Protein AF-0000000067861619 (afdb_homodimer)

Radius of gyration: 19.94 Å; Cα contacts (8 Å, |Δi|>4): 575; chains: 2; bounding box: 35×59×45 Å

Sequence (270 aa):
MNVLFVCTGNTCRSPLAEKILQNLRPDLDVRSAGTRALNGDAISENSRQILAQMNLPTTHQAKKITEADIDWADQIYVMTQNHQAELKSLFPKENDKIQLISEEKTDIPDPYGGSIEQYEITYYELKSAISERFLMNVLFVCTGNTCRSPLAEKILQNLRPDLDVRSAGTRALNGDAISENSRQILAQMNLPTTHQAKKITEADIDWADQIYVMTQNHQAELKSLFPKENDKIQLISEEKTDIPDPYGGSIEQYEITYYELKSAISERFL

InterPro domains:
  IPR017867 Protein-tyrosine phosphatase, low molecular weight [PR00719] (3-20)
  IPR017867 Protein-tyrosine phosphatase, low molecular weight [PR00719] (72-87)
  IPR017867 Protein-tyrosine phosphatase, low molecular weight [PR00719] (108-123)
  IPR023485 Phosphotyrosine protein phosphatase I [P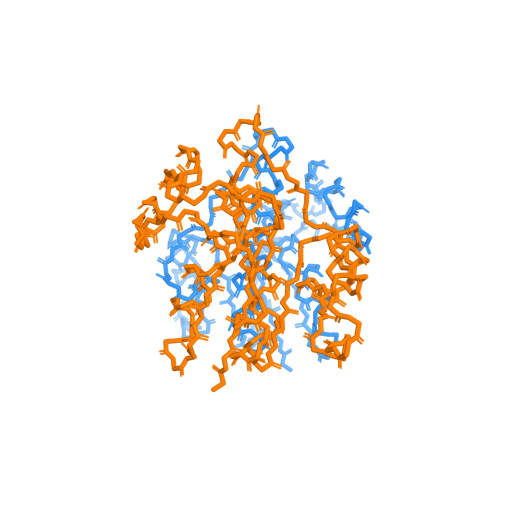F01451] (2-130)
  IPR023485 Phosphotyrosine protein phosphatase I [SM00226] (1-133)
  IPR036196 Phosphotyrosine protein phosphatase I superfamily [SSF52788] (1-132)
  IPR050438 Low Molecular Weight Phosphotyrosine Protein Phosphatase [PTHR11717] (2-130)

Structure (mmCIF, N/CA/C/O backbone):
data_AF-0000000067861619-model_v1
#
loop_
_entity.id
_entity.type
_entity.pdbx_description
1 polymer 'Lmo2540 protein'
#
loop_
_atom_site.group_PDB
_atom_site.id
_atom_site.type_symbol
_atom_site.label_atom_id
_atom_site.label_alt_id
_atom_site.label_comp_id
_atom_site.label_asym_id
_atom_site.label_entity_id
_atom_site.label_seq_id
_atom_site.pdbx_PDB_ins_code
_atom_site.Cartn_x
_atom_site.Cartn_y
_atom_site.Cartn_z
_atom_site.occupancy
_atom_site.B_iso_or_equiv
_atom_site.auth_seq_id
_atom_site.auth_comp_id
_atom_site.auth_asym_id
_atom_site.auth_atom_id
_atom_site.pdbx_PDB_model_num
ATOM 1 N N . MET A 1 1 ? -17.656 12.055 8.086 1 96.12 1 MET A N 1
ATOM 2 C CA . MET A 1 1 ? -16.438 12 8.875 1 96.12 1 MET A CA 1
ATOM 3 C C . MET A 1 1 ? -15.344 12.867 8.258 1 96.12 1 MET A C 1
ATOM 5 O O . MET A 1 1 ? -15.148 12.844 7.039 1 96.12 1 MET A O 1
ATOM 9 N N . ASN A 1 2 ? -14.703 13.695 9.062 1 98.62 2 ASN A N 1
ATOM 10 C CA . ASN A 1 2 ? -13.656 14.609 8.625 1 98.62 2 ASN A CA 1
ATOM 11 C C . ASN A 1 2 ? -12.273 14.109 9.023 1 98.62 2 ASN A C 1
ATOM 13 O O . ASN A 1 2 ? -11.992 13.93 10.211 1 98.62 2 ASN A O 1
ATOM 17 N N . VAL A 1 3 ? -11.422 13.93 7.984 1 98.75 3 VAL A N 1
ATOM 18 C CA . VAL A 1 3 ? -10.086 13.398 8.242 1 98.75 3 VAL A CA 1
ATOM 19 C C . VAL A 1 3 ? -9.039 14.438 7.867 1 98.75 3 VAL A C 1
ATOM 21 O O . VAL A 1 3 ? -9.102 15.047 6.797 1 98.75 3 VAL A O 1
ATOM 24 N N . LEU A 1 4 ? -8.102 14.648 8.758 1 98.81 4 LEU A N 1
ATOM 25 C CA . LEU A 1 4 ? -7.012 15.602 8.539 1 98.81 4 LEU A CA 1
ATOM 26 C C . LEU A 1 4 ? -5.66 14.891 8.57 1 98.81 4 LEU A C 1
ATOM 28 O O . LEU A 1 4 ? -5.355 14.172 9.523 1 98.81 4 LEU A O 1
ATOM 32 N N . PHE A 1 5 ? -4.91 15.078 7.504 1 98.88 5 PHE A N 1
ATOM 33 C CA . PHE A 1 5 ? -3.537 14.594 7.477 1 98.88 5 PHE A CA 1
ATOM 34 C C . PHE A 1 5 ? -2.553 15.719 7.75 1 98.88 5 PHE A C 1
ATOM 36 O O . PHE A 1 5 ? -2.656 16.797 7.16 1 98.88 5 PHE A O 1
ATOM 43 N N . VAL A 1 6 ? -1.548 15.438 8.609 1 98.62 6 VAL A N 1
ATOM 44 C CA . VAL A 1 6 ? -0.64 16.516 8.992 1 98.62 6 VAL A CA 1
ATOM 45 C C . VAL A 1 6 ? 0.807 16.047 8.852 1 98.62 6 VAL A C 1
ATOM 47 O O . VAL A 1 6 ? 1.157 14.953 9.305 1 98.62 6 VAL A O 1
ATOM 50 N N . CYS A 1 7 ? 1.572 16.844 8.211 1 98.12 7 CYS A N 1
ATOM 51 C CA . CYS A 1 7 ? 3.021 16.672 8.195 1 98.12 7 CYS A CA 1
ATOM 52 C C . CYS A 1 7 ? 3.723 18 8.469 1 98.12 7 CYS A C 1
ATOM 54 O O . CYS A 1 7 ? 3.152 18.891 9.102 1 98.12 7 CYS A O 1
ATOM 56 N N . THR A 1 8 ? 5.016 18.125 8.078 1 96.81 8 THR A N 1
ATOM 57 C CA . THR A 1 8 ? 5.758 19.328 8.445 1 96.81 8 THR A CA 1
ATOM 58 C C . THR A 1 8 ? 5.457 20.469 7.465 1 96.81 8 THR A C 1
ATOM 60 O O . THR A 1 8 ? 4.953 21.516 7.863 1 96.81 8 THR A O 1
ATOM 63 N N . GLY A 1 9 ? 5.602 20.25 6.254 1 96.81 9 GLY A N 1
ATOM 64 C CA . GLY A 1 9 ? 5.543 21.312 5.277 1 96.81 9 GLY A CA 1
ATOM 65 C C . GLY A 1 9 ? 4.246 21.344 4.484 1 96.81 9 GLY A C 1
ATOM 66 O O . GLY A 1 9 ? 3.967 22.297 3.766 1 96.81 9 GLY A O 1
ATOM 67 N N . ASN A 1 10 ? 3.502 20.141 4.551 1 98.19 10 ASN A N 1
ATOM 68 C CA . ASN A 1 10 ? 2.273 19.984 3.777 1 98.19 10 ASN A CA 1
ATOM 69 C C . ASN A 1 10 ? 2.535 20.109 2.281 1 98.19 10 ASN A C 1
ATOM 71 O O . ASN A 1 10 ? 1.75 20.734 1.559 1 98.19 10 ASN A O 1
ATOM 75 N N . THR A 1 11 ? 3.674 19.609 1.896 1 97.5 11 THR A N 1
ATOM 76 C CA . THR A 1 11 ? 4 19.688 0.477 1 97.5 11 THR A CA 1
ATOM 77 C C . THR A 1 11 ? 4.32 18.297 -0.08 1 97.5 11 THR A C 1
ATOM 79 O O . THR A 1 11 ? 4.367 18.109 -1.297 1 97.5 11 THR A O 1
ATOM 82 N N . CYS A 1 12 ? 4.574 17.344 0.741 1 96.81 12 CYS A N 1
ATOM 83 C CA . CYS A 1 12 ? 5.008 16.031 0.275 1 96.81 12 CYS A CA 1
ATOM 84 C C . CYS A 1 12 ? 4.059 14.945 0.764 1 96.81 12 CYS A C 1
ATOM 86 O O . CYS A 1 12 ? 3.162 14.523 0.034 1 96.81 12 CYS A O 1
ATOM 88 N N . ARG A 1 13 ? 4.125 14.555 2.045 1 98.25 13 ARG A N 1
ATOM 89 C CA . ARG A 1 13 ? 3.475 13.352 2.555 1 98.25 13 ARG A CA 1
ATOM 90 C C . ARG A 1 13 ? 1.993 13.602 2.82 1 98.25 13 ARG A C 1
ATOM 92 O O . ARG A 1 13 ? 1.145 12.797 2.438 1 98.25 13 ARG A O 1
ATOM 99 N N . SER A 1 14 ? 1.675 14.734 3.447 1 98.75 14 SER A N 1
ATOM 100 C CA . SER A 1 14 ? 0.29 14.953 3.85 1 98.75 14 SER A CA 1
ATOM 101 C C . SER A 1 14 ? -0.597 15.242 2.643 1 98.75 14 SER A C 1
ATOM 103 O O . SER A 1 14 ? -1.727 14.758 2.566 1 98.75 14 SER A O 1
ATOM 105 N N . PRO A 1 15 ? -0.121 15.977 1.653 1 98.5 15 PRO A N 1
ATOM 106 C CA . PRO A 1 15 ? -0.954 16.109 0.456 1 98.5 15 PRO A CA 1
ATOM 107 C C . PRO A 1 15 ? -1.145 14.797 -0.286 1 98.5 15 PRO A C 1
ATOM 109 O O . PRO A 1 15 ? -2.221 14.539 -0.834 1 98.5 15 PRO A O 1
ATOM 112 N N . LEU A 1 16 ? -0.102 13.969 -0.329 1 98.62 16 LEU A N 1
ATOM 113 C CA . LEU A 1 16 ? -0.258 12.648 -0.929 1 98.62 16 LEU A CA 1
ATOM 114 C C . LEU A 1 16 ? -1.35 11.852 -0.219 1 98.62 16 LEU A C 1
ATOM 116 O O . LEU A 1 16 ? -2.242 11.297 -0.866 1 98.62 16 LEU A O 1
ATOM 120 N N . ALA A 1 17 ? -1.256 11.859 1.07 1 98.75 17 ALA A N 1
ATOM 121 C CA . ALA A 1 17 ? -2.234 11.133 1.875 1 98.75 17 ALA A CA 1
ATOM 122 C C . ALA A 1 17 ? -3.645 11.656 1.632 1 98.75 17 ALA A C 1
ATOM 124 O O . ALA A 1 17 ? -4.594 10.883 1.509 1 98.75 17 ALA A O 1
ATOM 125 N N . GLU A 1 18 ? -3.777 12.961 1.529 1 98.75 18 GLU A N 1
ATOM 126 C CA . GLU A 1 18 ? -5.062 13.602 1.277 1 98.75 18 GLU A CA 1
ATOM 127 C C . GLU A 1 18 ? -5.68 13.117 -0.031 1 98.75 18 GLU A C 1
ATOM 129 O O . GLU A 1 18 ? -6.824 12.664 -0.054 1 98.75 18 GLU A O 1
ATOM 134 N N . LYS A 1 19 ? -4.898 13.102 -1.082 1 98.75 19 LYS A N 1
ATOM 135 C CA . LYS A 1 19 ? -5.414 12.727 -2.396 1 98.75 19 LYS A CA 1
ATOM 136 C C . LYS A 1 19 ? -5.719 11.234 -2.465 1 98.75 19 LYS A C 1
ATOM 138 O O . LYS A 1 19 ? -6.699 10.828 -3.088 1 98.75 19 LYS A O 1
ATOM 143 N N . ILE A 1 20 ? -4.891 10.461 -1.801 1 98.25 20 ILE A N 1
ATOM 144 C CA . ILE A 1 20 ? -5.082 9.016 -1.791 1 98.25 20 ILE A CA 1
ATOM 145 C C . ILE A 1 20 ? -6.41 8.672 -1.117 1 98.25 20 ILE A C 1
ATOM 147 O O . ILE A 1 20 ? -7.227 7.945 -1.678 1 98.25 20 ILE A O 1
ATOM 151 N N . LEU A 1 21 ? -6.664 9.25 0.076 1 98.5 21 LEU A N 1
ATOM 152 C CA . LEU A 1 21 ? -7.883 8.898 0.802 1 98.5 21 LEU A CA 1
ATOM 153 C C . LEU A 1 21 ? -9.117 9.445 0.091 1 98.5 21 LEU A C 1
ATOM 155 O O . LEU A 1 21 ? -10.156 8.789 0.042 1 98.5 21 LEU A O 1
ATOM 159 N N . GLN A 1 22 ? -8.992 10.641 -0.464 1 98.31 22 GLN A N 1
ATOM 160 C CA . GLN A 1 22 ? -10.109 11.203 -1.21 1 98.31 22 GLN A CA 1
ATOM 161 C C . GLN A 1 22 ? -10.531 10.281 -2.348 1 98.31 22 GLN A C 1
ATOM 163 O O . GLN A 1 22 ? -11.727 10.164 -2.648 1 98.31 22 GLN A O 1
ATOM 168 N N . ASN A 1 23 ? -9.539 9.664 -2.918 1 97.12 23 ASN A N 1
ATOM 169 C CA . ASN A 1 23 ? -9.82 8.773 -4.039 1 97.12 23 ASN A CA 1
ATOM 170 C C . ASN A 1 23 ? -10.43 7.453 -3.57 1 97.12 23 ASN A C 1
ATOM 172 O O . ASN A 1 23 ? -11.391 6.961 -4.172 1 97.12 23 ASN A O 1
ATOM 176 N N . LEU A 1 24 ? -9.953 6.922 -2.525 1 95.44 24 LEU A N 1
ATOM 177 C CA . LEU A 1 24 ? -10.391 5.625 -2.023 1 95.44 24 LEU A CA 1
ATOM 178 C C . LEU A 1 24 ? -11.758 5.738 -1.354 1 95.44 24 LEU A C 1
ATOM 180 O O . LEU A 1 24 ? -12.57 4.812 -1.418 1 95.44 24 LEU A O 1
ATOM 184 N N . ARG A 1 25 ? -11.969 6.863 -0.701 1 97.19 25 ARG A N 1
ATOM 185 C CA . ARG A 1 25 ? -13.195 7.094 0.062 1 97.19 25 ARG A CA 1
ATOM 186 C C . ARG A 1 25 ? -13.773 8.469 -0.243 1 97.19 25 ARG A C 1
ATOM 188 O O . ARG A 1 25 ? -13.727 9.367 0.597 1 97.19 25 ARG A O 1
ATOM 195 N N . PRO A 1 26 ? -14.43 8.57 -1.355 1 97.12 26 PRO A N 1
ATOM 196 C CA . PRO A 1 26 ? -14.977 9.875 -1.756 1 97.12 26 PRO A CA 1
ATOM 197 C C . PRO A 1 26 ? -16.094 10.352 -0.838 1 97.12 26 PRO A C 1
ATOM 199 O O . PRO A 1 26 ? -16.516 11.508 -0.922 1 97.12 26 PRO A O 1
ATOM 202 N N . ASP A 1 27 ? -16.5 9.453 0.033 1 98 27 ASP A N 1
ATOM 203 C CA . ASP A 1 27 ? -17.578 9.789 0.959 1 98 27 ASP A CA 1
ATOM 204 C C . ASP A 1 27 ? -17.047 10.562 2.166 1 98 27 ASP A C 1
ATOM 206 O O . ASP A 1 27 ? -17.828 11.117 2.943 1 98 27 ASP A O 1
ATOM 210 N N . LEU A 1 28 ? -15.727 10.625 2.312 1 98.25 28 LEU A N 1
ATOM 211 C CA . LEU A 1 28 ? -15.117 11.289 3.453 1 98.25 28 LEU A CA 1
ATOM 212 C C . LEU A 1 28 ? -14.664 12.703 3.082 1 98.25 28 LEU A C 1
ATOM 214 O O . LEU A 1 28 ? -14.305 12.961 1.932 1 98.25 28 LEU A O 1
ATOM 218 N N . ASP A 1 29 ? -14.734 13.609 4 1 98.69 29 ASP A N 1
ATOM 219 C CA . ASP A 1 29 ? -14.086 14.906 3.85 1 98.69 29 ASP A CA 1
ATOM 220 C C . ASP A 1 29 ? -12.641 14.852 4.328 1 98.69 29 ASP A C 1
ATOM 222 O O . ASP A 1 29 ? -12.375 14.531 5.488 1 98.69 29 ASP A O 1
ATOM 226 N N . VAL A 1 30 ? -11.734 15.148 3.406 1 98.75 30 VAL A N 1
ATOM 227 C CA . VAL A 1 30 ? -10.32 14.961 3.709 1 98.75 30 VAL A CA 1
ATOM 228 C C . VAL A 1 30 ? -9.562 16.266 3.451 1 98.75 30 VAL A C 1
ATOM 230 O O . VAL A 1 30 ? -9.789 16.938 2.438 1 98.75 30 VAL A O 1
ATOM 233 N N . ARG A 1 31 ? -8.688 16.625 4.391 1 98.69 31 ARG A N 1
ATOM 234 C CA . ARG A 1 31 ? -7.793 17.781 4.266 1 98.69 31 ARG A CA 1
ATOM 235 C C . ARG A 1 31 ? -6.387 17.422 4.738 1 98.69 31 ARG A C 1
ATOM 237 O O . ARG A 1 31 ? -6.18 16.375 5.359 1 98.69 31 ARG A O 1
ATOM 244 N N . SER A 1 32 ? -5.516 18.312 4.367 1 98.81 32 SER A N 1
ATOM 245 C CA . SER A 1 32 ? -4.16 18.188 4.895 1 98.81 32 SER A CA 1
ATOM 246 C C . SER A 1 32 ? -3.621 19.547 5.34 1 98.81 32 SER A C 1
ATOM 248 O O . SER A 1 32 ? -4.125 20.594 4.918 1 98.81 32 SER A O 1
ATOM 250 N N . ALA A 1 33 ? -2.645 19.469 6.215 1 98.69 33 ALA A N 1
ATOM 251 C CA . ALA A 1 33 ? -1.98 20.656 6.734 1 98.69 33 ALA A CA 1
ATOM 252 C C . ALA A 1 33 ? -0.57 20.344 7.219 1 98.69 33 ALA A C 1
ATOM 254 O O . ALA A 1 33 ? -0.173 19.172 7.258 1 98.69 33 ALA A O 1
ATOM 255 N N . GLY A 1 34 ? 0.191 21.406 7.465 1 98.19 34 GLY A N 1
ATOM 256 C CA . GLY A 1 34 ? 1.537 21.234 7.992 1 98.19 34 GLY A CA 1
ATOM 257 C C . GLY A 1 34 ? 1.794 22.047 9.242 1 98.19 34 GLY A C 1
ATOM 258 O O . GLY A 1 34 ? 1.248 23.141 9.406 1 98.19 34 GLY A O 1
ATOM 259 N N . THR A 1 35 ? 2.635 21.531 10.102 1 97.06 35 THR A N 1
ATOM 260 C CA . THR A 1 35 ? 2.947 22.234 11.336 1 97.06 35 THR A CA 1
ATOM 261 C C . THR A 1 35 ? 3.854 23.438 11.062 1 97.06 35 THR A C 1
ATOM 263 O O . THR A 1 35 ? 3.865 24.391 11.836 1 97.06 35 THR A O 1
ATOM 266 N N . ARG A 1 36 ? 4.625 23.344 9.953 1 97 36 ARG A N 1
ATOM 267 C CA . ARG A 1 36 ? 5.527 24.422 9.562 1 97 36 ARG A CA 1
ATOM 268 C C . ARG A 1 36 ? 5.316 24.812 8.109 1 97 36 ARG A C 1
ATOM 270 O O . ARG A 1 36 ? 6.273 25.141 7.402 1 97 36 ARG A O 1
ATOM 277 N N . ALA A 1 37 ? 4.121 24.641 7.715 1 97.44 37 ALA A N 1
ATOM 278 C CA . ALA A 1 37 ? 3.799 24.922 6.316 1 97.44 37 ALA A CA 1
ATOM 279 C C . ALA A 1 37 ? 3.844 26.422 6.035 1 97.44 37 ALA A C 1
ATOM 281 O O . ALA A 1 37 ? 3.465 27.234 6.887 1 97.44 37 ALA A O 1
ATOM 282 N N . LEU A 1 38 ? 4.332 26.797 4.902 1 97.19 38 LEU A N 1
ATOM 283 C CA . LEU A 1 38 ? 4.145 28.125 4.352 1 97.19 38 LEU A CA 1
ATOM 284 C C . LEU A 1 38 ? 2.902 28.188 3.471 1 97.19 38 LEU A C 1
ATOM 286 O O . LEU A 1 38 ? 2.85 27.547 2.422 1 97.19 38 LEU A O 1
ATOM 290 N N . ASN A 1 39 ? 1.968 29.016 3.885 1 97.44 39 ASN A N 1
ATOM 291 C CA . ASN A 1 39 ? 0.682 29.047 3.195 1 97.44 39 ASN A CA 1
ATOM 292 C C . ASN A 1 39 ? 0.846 29.406 1.719 1 97.44 39 ASN A C 1
ATOM 294 O O . ASN A 1 39 ? 1.52 30.375 1.376 1 97.44 39 ASN A O 1
ATOM 298 N N . GLY A 1 40 ? 0.264 28.516 0.949 1 97.19 40 GLY A N 1
ATOM 299 C CA . GLY A 1 40 ? 0.249 28.812 -0.475 1 97.19 40 GLY A CA 1
ATOM 300 C C . GLY A 1 40 ? 1.353 28.109 -1.241 1 97.19 40 GLY A C 1
ATOM 301 O O . GLY A 1 40 ? 1.35 28.094 -2.473 1 97.19 40 GLY A O 1
ATOM 302 N N . ASP A 1 41 ? 2.324 27.531 -0.523 1 97.06 41 ASP A N 1
ATOM 303 C CA . ASP A 1 41 ? 3.387 26.781 -1.2 1 97.06 41 ASP A CA 1
ATOM 304 C C . ASP A 1 41 ? 2.811 25.656 -2.062 1 97.06 41 ASP A C 1
ATOM 306 O O . ASP A 1 41 ? 1.812 25.047 -1.694 1 97.06 41 ASP A O 1
ATOM 310 N N . ALA A 1 42 ? 3.504 25.422 -3.137 1 96.62 42 ALA A N 1
ATOM 311 C CA . ALA A 1 42 ? 3.078 24.359 -4.035 1 96.62 42 ALA A CA 1
ATOM 312 C C . ALA A 1 42 ? 3.484 22.984 -3.494 1 96.62 42 ALA A C 1
ATOM 314 O O . ALA A 1 42 ? 4.406 22.875 -2.68 1 96.62 42 ALA A O 1
ATOM 315 N N . ILE A 1 43 ? 2.768 22 -3.945 1 96.88 43 ILE A N 1
ATOM 316 C CA . ILE A 1 43 ? 3.162 20.625 -3.668 1 96.88 43 ILE A CA 1
ATOM 317 C C . ILE A 1 43 ? 4.555 20.359 -4.234 1 96.88 43 ILE A C 1
ATOM 319 O O . ILE A 1 43 ? 4.934 20.938 -5.262 1 96.88 43 ILE A O 1
ATOM 323 N N . SER A 1 44 ? 5.316 19.547 -3.516 1 96.44 44 SER A N 1
ATOM 324 C CA . SER A 1 44 ? 6.637 19.203 -4.039 1 96.44 44 SER A CA 1
ATOM 325 C C . SER A 1 44 ? 6.539 18.609 -5.438 1 96.44 44 SER A C 1
ATOM 327 O O . SER A 1 44 ? 5.586 17.891 -5.75 1 96.44 44 SER A O 1
ATOM 329 N N . GLU A 1 45 ? 7.508 18.844 -6.188 1 96.75 45 GLU A N 1
ATOM 330 C CA . GLU A 1 45 ? 7.504 18.438 -7.586 1 96.75 45 GLU A CA 1
ATOM 331 C C . GLU A 1 45 ? 7.371 16.922 -7.707 1 96.75 45 GLU A C 1
ATOM 333 O O . GLU A 1 45 ? 6.57 16.422 -8.508 1 96.75 45 GLU A O 1
ATOM 338 N N . ASN A 1 46 ? 8.172 16.172 -6.961 1 97.5 46 ASN A N 1
ATOM 339 C CA . ASN A 1 46 ? 8.109 14.711 -7.039 1 97.5 46 ASN A CA 1
ATOM 340 C C . ASN A 1 46 ? 6.754 14.18 -6.566 1 97.5 46 ASN A C 1
ATOM 342 O O . ASN A 1 46 ? 6.234 13.211 -7.125 1 97.5 46 ASN A O 1
ATOM 346 N N . SER A 1 47 ? 6.168 14.828 -5.531 1 97.69 47 SER A N 1
ATOM 347 C CA . SER A 1 47 ? 4.824 14.445 -5.113 1 97.69 47 SER A CA 1
ATOM 348 C C . SER A 1 47 ? 3.801 14.727 -6.207 1 97.69 47 SER A C 1
ATOM 350 O O . SER A 1 47 ? 2.922 13.898 -6.473 1 97.69 47 SER A O 1
ATOM 352 N N . ARG A 1 48 ? 3.939 15.875 -6.824 1 97.75 48 ARG A N 1
ATOM 353 C CA . ARG A 1 48 ? 3.055 16.219 -7.93 1 97.75 48 ARG A CA 1
ATOM 354 C C . ARG A 1 48 ? 3.15 15.203 -9.055 1 97.75 48 ARG A C 1
ATOM 356 O O . ARG A 1 48 ? 2.131 14.773 -9.602 1 97.75 48 ARG A O 1
ATOM 363 N N . GLN A 1 49 ? 4.328 14.789 -9.367 1 97.75 49 GLN A N 1
ATOM 364 C CA . GLN A 1 49 ? 4.566 13.836 -10.445 1 97.75 49 GLN A CA 1
ATOM 365 C C . GLN A 1 49 ? 3.924 12.484 -10.141 1 97.75 49 GLN A C 1
ATOM 367 O O . GLN A 1 49 ? 3.314 11.867 -11.016 1 97.75 49 GLN A O 1
ATOM 372 N N . ILE A 1 50 ? 4.082 12.047 -8.93 1 97.12 50 ILE A N 1
ATOM 373 C CA . ILE A 1 50 ? 3.512 10.766 -8.539 1 97.12 50 ILE A CA 1
ATOM 374 C C . ILE A 1 50 ? 1.989 10.828 -8.633 1 97.12 50 ILE A C 1
ATOM 376 O O . ILE A 1 50 ? 1.354 9.922 -9.172 1 97.12 50 ILE A O 1
ATOM 380 N N . LEU A 1 51 ? 1.408 11.922 -8.148 1 98.06 51 LEU A N 1
ATOM 381 C CA . LEU A 1 51 ? -0.041 12.078 -8.227 1 98.06 51 LEU A CA 1
ATOM 382 C C . LEU A 1 51 ? -0.513 12.039 -9.68 1 98.06 51 LEU A C 1
ATOM 384 O O . LEU A 1 51 ? -1.501 11.375 -10 1 98.06 51 LEU A O 1
ATOM 388 N N . ALA A 1 52 ? 0.23 12.695 -10.516 1 97.75 52 ALA A N 1
ATOM 389 C CA . ALA A 1 52 ? -0.11 12.711 -11.938 1 97.75 52 ALA A CA 1
ATOM 390 C C . ALA A 1 52 ? -0.033 11.312 -12.539 1 97.75 52 ALA A C 1
ATOM 392 O O . ALA A 1 52 ? -0.939 10.891 -13.258 1 97.75 52 ALA A O 1
ATOM 393 N N . GLN A 1 53 ? 0.988 10.602 -12.227 1 95.31 53 GLN A N 1
ATOM 394 C CA . GLN A 1 53 ? 1.196 9.25 -12.727 1 95.31 53 GLN A CA 1
ATOM 395 C C . GLN A 1 53 ? 0.065 8.32 -12.289 1 95.31 53 GLN A C 1
ATOM 397 O O . GLN A 1 53 ? -0.312 7.406 -13.023 1 95.31 53 GLN A O 1
ATOM 402 N N . MET A 1 54 ? -0.459 8.633 -11.117 1 94.62 54 MET A N 1
ATOM 403 C CA . MET A 1 54 ? -1.51 7.785 -10.57 1 94.62 54 MET A CA 1
ATOM 404 C C . MET A 1 54 ? -2.891 8.32 -10.938 1 94.62 54 MET A C 1
ATOM 406 O O . MET A 1 54 ? -3.902 7.848 -10.414 1 94.62 54 MET A O 1
ATOM 410 N N . ASN A 1 55 ? -2.967 9.336 -11.773 1 96.31 55 ASN A N 1
ATOM 411 C CA . ASN A 1 55 ? -4.191 9.961 -12.258 1 96.31 55 ASN A CA 1
ATOM 412 C C . ASN A 1 55 ? -5.02 10.539 -11.117 1 96.31 55 ASN A C 1
ATOM 414 O O . ASN A 1 55 ? -6.238 10.391 -11.086 1 96.31 55 ASN A O 1
ATOM 418 N N . LEU A 1 56 ? -4.305 11.156 -10.18 1 97.56 56 LEU A N 1
ATOM 419 C CA . LEU A 1 56 ? -4.945 11.859 -9.07 1 97.56 56 LEU A CA 1
ATOM 420 C C . LEU A 1 56 ? -4.781 13.367 -9.227 1 97.56 56 LEU A C 1
ATOM 422 O O . LEU A 1 56 ? -3.859 13.836 -9.898 1 97.56 56 LEU A O 1
ATOM 426 N N . PRO A 1 57 ? -5.66 14.125 -8.539 1 97.81 57 PRO A N 1
ATOM 427 C CA . PRO A 1 57 ? -5.52 15.578 -8.617 1 97.81 57 PRO A CA 1
ATOM 428 C C . PRO A 1 57 ? -4.176 16.078 -8.078 1 97.81 57 PRO A C 1
ATOM 430 O O . PRO A 1 57 ? -3.723 15.609 -7.027 1 97.81 57 PRO A O 1
ATOM 433 N N . THR A 1 58 ? -3.592 17.031 -8.797 1 98 58 THR A N 1
ATOM 434 C CA . THR A 1 58 ? -2.25 17.469 -8.445 1 98 58 THR A CA 1
ATOM 435 C C . THR A 1 58 ? -2.289 18.875 -7.832 1 98 58 THR A C 1
ATOM 437 O O . THR A 1 58 ? -1.271 19.375 -7.348 1 98 58 THR A O 1
ATOM 440 N N . THR A 1 59 ? -3.387 19.531 -7.895 1 97.12 59 THR A N 1
ATOM 441 C CA . THR A 1 59 ? -3.508 20.875 -7.336 1 97.12 59 THR A CA 1
ATOM 442 C C . THR A 1 59 ? -3.5 20.828 -5.812 1 97.12 59 THR A C 1
ATOM 444 O O . THR A 1 59 ? -4.289 20.094 -5.203 1 97.12 59 THR A O 1
ATOM 447 N N . HIS A 1 60 ? -2.629 21.547 -5.336 1 97.88 60 HIS A N 1
ATOM 448 C CA . HIS A 1 60 ? -2.504 21.641 -3.885 1 97.88 60 HIS A CA 1
ATOM 449 C C . HIS A 1 60 ? -1.821 22.938 -3.467 1 97.88 60 HIS A C 1
ATOM 451 O O . HIS A 1 60 ? -0.891 23.391 -4.129 1 97.88 60 HIS A O 1
ATOM 457 N N . GLN A 1 61 ? -2.271 23.516 -2.385 1 97.88 61 GLN A N 1
ATOM 458 C CA . GLN A 1 61 ? -1.615 24.625 -1.698 1 97.88 61 GLN A CA 1
ATOM 459 C C . GLN A 1 61 ? -1.402 24.312 -0.221 1 97.88 61 GLN A C 1
ATOM 461 O O . GLN A 1 61 ? -2.354 23.969 0.491 1 97.88 61 GLN A O 1
ATOM 466 N N . ALA A 1 62 ? -0.158 24.438 0.148 1 98.38 62 ALA A N 1
ATOM 467 C CA . ALA A 1 62 ? 0.181 24.141 1.537 1 98.38 62 ALA A CA 1
ATOM 468 C C . ALA A 1 62 ? -0.565 25.062 2.496 1 98.38 62 ALA A C 1
ATOM 470 O O . ALA A 1 62 ? -0.895 26.203 2.145 1 98.38 62 ALA A O 1
ATOM 471 N N . LYS A 1 63 ? -0.83 24.578 3.639 1 98.25 63 LYS A N 1
ATOM 472 C CA . LYS A 1 63 ? -1.526 25.312 4.688 1 98.25 63 LYS A CA 1
ATOM 473 C C . LYS A 1 63 ? -0.968 24.969 6.066 1 98.25 63 LYS A C 1
ATOM 475 O O . LYS A 1 63 ? -0.779 23.781 6.387 1 98.25 63 LYS A O 1
ATOM 480 N N . LYS A 1 64 ? -0.71 26.047 6.797 1 98.44 64 LYS A N 1
ATOM 481 C CA . LYS A 1 64 ? -0.332 25.812 8.188 1 98.44 64 LYS A CA 1
ATOM 482 C C . LYS A 1 64 ? -1.532 25.375 9.023 1 98.44 64 LYS A C 1
ATOM 484 O O . LYS A 1 64 ? -2.625 25.938 8.891 1 98.44 64 LYS A O 1
ATOM 489 N N . ILE A 1 65 ? -1.3 24.422 9.828 1 98.25 65 ILE A N 1
ATOM 490 C CA . ILE A 1 65 ? -2.381 23.875 10.641 1 98.25 65 ILE A CA 1
ATOM 491 C C . ILE A 1 65 ? -2.879 24.922 11.625 1 98.25 65 ILE A C 1
ATOM 493 O O . ILE A 1 65 ? -2.086 25.672 12.188 1 98.25 65 ILE A O 1
ATOM 497 N N . THR A 1 66 ? -4.148 25.016 11.875 1 97 66 THR A N 1
ATOM 498 C CA . THR A 1 66 ? -4.77 25.953 12.805 1 97 66 THR A CA 1
ATOM 499 C C . THR A 1 66 ? -5.715 25.234 13.75 1 97 66 THR A C 1
ATOM 501 O O . THR A 1 66 ? -6.031 24.047 13.547 1 97 66 THR A O 1
ATOM 504 N N . GLU A 1 67 ? -6.133 25.969 14.695 1 96.25 67 GLU A N 1
ATOM 505 C CA . GLU A 1 67 ? -7.129 25.438 15.617 1 96.25 67 GLU A CA 1
ATOM 506 C C . GLU A 1 67 ? -8.422 25.078 14.883 1 96.25 67 GLU A C 1
ATOM 508 O O . GLU A 1 67 ? -9.094 24.109 15.234 1 96.25 67 GLU A O 1
ATOM 513 N N . ALA A 1 68 ? -8.75 25.828 13.945 1 97.38 68 ALA A N 1
ATOM 514 C CA . ALA A 1 68 ? -9.953 25.578 13.164 1 97.38 68 ALA A CA 1
ATOM 515 C C . ALA A 1 68 ? -9.875 24.219 12.461 1 97.38 68 ALA A C 1
ATOM 517 O O . ALA A 1 68 ? -10.883 23.516 12.328 1 97.38 68 ALA A O 1
ATOM 518 N N . ASP A 1 69 ? -8.664 23.844 11.961 1 97.88 69 ASP A N 1
ATOM 519 C CA . ASP A 1 69 ? -8.461 22.547 11.344 1 97.88 69 ASP A CA 1
ATOM 520 C C . ASP A 1 69 ? -8.68 21.406 12.344 1 97.88 69 ASP A C 1
ATOM 522 O O . ASP A 1 69 ? -9.305 20.406 12.023 1 97.88 69 ASP A O 1
ATOM 526 N N . ILE A 1 70 ? -8.18 21.672 13.508 1 97.19 70 ILE A N 1
ATOM 527 C CA . ILE A 1 70 ? -8.281 20.672 14.578 1 97.19 70 ILE A CA 1
ATOM 528 C C . ILE A 1 70 ? -9.75 20.5 14.969 1 97.19 70 ILE A C 1
ATOM 530 O O . ILE A 1 70 ? -10.227 19.375 15.109 1 97.19 70 ILE A O 1
ATOM 534 N N . ASP A 1 71 ? -10.484 21.594 15.07 1 96.69 71 ASP A N 1
ATOM 535 C CA . ASP A 1 71 ? -11.898 21.547 15.43 1 96.69 71 ASP A CA 1
ATOM 536 C C . ASP A 1 71 ? -12.719 20.844 14.344 1 96.69 71 ASP A C 1
ATOM 538 O O . ASP A 1 71 ? -13.68 20.141 14.648 1 96.69 71 ASP A O 1
ATOM 542 N N . TRP A 1 72 ? -12.375 21 13.156 1 97.94 72 TRP A N 1
ATOM 543 C CA . TRP A 1 72 ? -13.062 20.453 12 1 97.94 72 TRP A CA 1
ATOM 544 C C . TRP A 1 72 ? -12.898 18.938 11.938 1 97.94 72 TRP A C 1
ATOM 546 O O . TRP A 1 72 ? -13.844 18.219 11.625 1 97.94 72 TRP A O 1
ATOM 556 N N . ALA A 1 73 ? -11.75 18.469 12.32 1 98.31 73 ALA A N 1
ATOM 557 C CA . ALA A 1 73 ? -11.359 17.078 12.07 1 98.31 73 ALA A CA 1
ATOM 558 C C . ALA A 1 73 ? -11.961 16.141 13.125 1 98.31 73 ALA A C 1
ATOM 560 O O . ALA A 1 73 ? -11.906 16.438 14.32 1 98.31 73 ALA A O 1
ATOM 561 N N . ASP A 1 74 ? -12.523 15.078 12.648 1 98.31 74 ASP A N 1
ATOM 562 C CA . ASP A 1 74 ? -12.922 13.984 13.539 1 98.31 74 ASP A CA 1
ATOM 563 C C . ASP A 1 74 ? -11.727 13.094 13.875 1 98.31 74 ASP A C 1
ATOM 565 O O . ASP A 1 74 ? -11.633 12.57 14.984 1 98.31 74 ASP A O 1
ATOM 569 N N . GLN A 1 75 ? -10.852 12.883 12.883 1 98.06 75 GLN A N 1
ATOM 570 C CA . GLN A 1 75 ? -9.625 12.102 13.016 1 98.06 75 GLN A CA 1
ATOM 571 C C . GLN A 1 75 ? -8.445 12.82 12.367 1 98.06 75 GLN A C 1
ATOM 573 O O . GLN A 1 75 ? -8.594 13.438 11.305 1 98.06 75 GLN A O 1
ATOM 578 N N . ILE A 1 76 ? -7.379 12.75 13.102 1 98.56 76 ILE A N 1
ATOM 579 C CA . ILE A 1 76 ? -6.16 13.391 12.617 1 98.56 76 ILE A CA 1
ATOM 580 C C . ILE A 1 76 ? -5.035 12.367 12.531 1 98.56 76 ILE A C 1
ATOM 582 O O . ILE A 1 76 ? -4.734 11.688 13.516 1 98.56 76 ILE A O 1
ATOM 586 N N . TYR A 1 77 ? -4.434 12.273 11.352 1 98.56 77 TYR A N 1
ATOM 587 C CA . TYR A 1 77 ? -3.344 11.328 11.148 1 98.56 77 TYR A CA 1
ATOM 588 C C . TYR A 1 77 ? -2.049 12.047 10.797 1 98.56 77 TYR A C 1
ATOM 590 O O . TYR A 1 77 ? -2.037 12.938 9.945 1 98.56 77 TYR A O 1
ATOM 598 N N . VAL A 1 78 ? -0.983 11.641 11.469 1 98.56 78 VAL A N 1
ATOM 599 C CA . VAL A 1 78 ? 0.336 12.227 11.258 1 98.56 78 VAL A CA 1
ATOM 600 C C . VAL A 1 78 ? 1.284 11.172 10.688 1 98.56 78 VAL A C 1
ATOM 602 O O . VAL A 1 78 ? 0.979 9.977 10.719 1 98.56 78 VAL A O 1
ATOM 605 N N . MET A 1 79 ? 2.469 11.609 10.195 1 97.75 79 MET A N 1
ATOM 606 C CA . MET A 1 79 ? 3.371 10.734 9.461 1 97.75 79 MET A CA 1
ATOM 607 C C . MET A 1 79 ? 4.402 10.102 10.391 1 97.75 79 MET A C 1
ATOM 609 O O . MET A 1 79 ? 4.926 9.023 10.102 1 97.75 79 MET A O 1
ATOM 613 N N . THR A 1 80 ? 4.773 10.812 11.438 1 97.62 80 THR A N 1
ATOM 614 C CA . THR A 1 80 ? 5.824 10.336 12.328 1 97.62 80 THR A CA 1
ATOM 615 C C . THR A 1 80 ? 5.426 10.539 13.789 1 97.62 80 THR A C 1
ATOM 617 O O . THR A 1 80 ? 4.547 11.352 14.094 1 97.62 80 THR A O 1
ATOM 620 N N . GLN A 1 81 ? 6.137 9.789 14.648 1 97.12 81 GLN A N 1
ATOM 621 C CA . GLN A 1 81 ? 5.934 9.961 16.078 1 97.12 81 GLN A CA 1
ATOM 622 C C . GLN A 1 81 ? 6.285 11.383 16.516 1 97.12 81 GLN A C 1
ATOM 624 O O . GLN A 1 81 ? 5.66 11.93 17.422 1 97.12 81 GLN A O 1
ATOM 629 N N . ASN A 1 82 ? 7.258 11.945 15.828 1 96.56 82 ASN A N 1
ATOM 630 C CA . ASN A 1 82 ? 7.617 13.32 16.125 1 96.56 82 ASN A CA 1
ATOM 631 C C . ASN A 1 82 ? 6.477 14.281 15.805 1 96.56 82 ASN A C 1
ATOM 633 O O . ASN A 1 82 ? 6.184 15.195 16.578 1 96.56 82 ASN A O 1
ATOM 637 N N . HIS A 1 83 ? 5.82 14.102 14.633 1 97.12 83 HIS A N 1
ATOM 638 C CA . HIS A 1 83 ? 4.648 14.898 14.297 1 97.12 83 HIS A CA 1
ATOM 639 C C . HIS A 1 83 ? 3.57 14.773 15.375 1 97.12 83 HIS A C 1
ATOM 641 O O . HIS A 1 83 ? 2.928 15.766 15.727 1 97.12 83 HIS A O 1
ATOM 647 N N . GLN A 1 84 ? 3.367 13.539 15.797 1 96.94 84 GLN A N 1
ATOM 648 C CA . GLN A 1 84 ? 2.336 13.266 16.797 1 96.94 84 GLN A CA 1
ATOM 649 C C . GLN A 1 84 ? 2.594 14.031 18.078 1 96.94 84 GLN A C 1
ATOM 651 O O . GLN A 1 84 ? 1.697 14.703 18.609 1 96.94 84 GLN A O 1
ATOM 656 N N . ALA A 1 85 ? 3.805 13.93 18.562 1 96.62 85 ALA A N 1
ATOM 657 C CA . ALA A 1 85 ? 4.184 14.617 19.797 1 96.62 85 ALA A CA 1
ATOM 658 C C . ALA A 1 85 ? 4.043 16.125 19.641 1 96.62 85 ALA A C 1
ATOM 660 O O . ALA A 1 85 ? 3.514 16.812 20.531 1 96.62 85 ALA A O 1
ATOM 661 N N . GLU A 1 86 ? 4.512 16.625 18.547 1 96.5 86 GLU A N 1
ATOM 662 C CA . GLU A 1 86 ? 4.445 18.047 18.281 1 96.5 86 GLU A CA 1
ATOM 663 C C . GLU A 1 86 ? 3 18.547 18.25 1 96.5 86 GLU A C 1
ATOM 665 O O . GLU A 1 86 ? 2.666 19.547 18.875 1 96.5 86 GLU A O 1
ATOM 670 N N . LEU A 1 87 ? 2.162 17.797 17.5 1 96.56 87 LEU A N 1
ATOM 671 C CA . LEU A 1 87 ? 0.772 18.203 17.359 1 96.56 87 LEU A CA 1
ATOM 672 C C . LEU A 1 87 ? 0.038 18.125 18.688 1 96.56 87 LEU A C 1
ATOM 674 O O . LEU A 1 87 ? -0.794 18.984 19 1 96.56 87 LEU A O 1
ATOM 678 N N . LYS A 1 88 ? 0.296 17.109 19.453 1 95.94 88 LYS A N 1
ATOM 679 C CA . LYS A 1 88 ? -0.334 16.953 20.766 1 95.94 88 LYS A CA 1
ATOM 680 C C . LYS A 1 88 ? 0.092 18.078 21.703 1 95.94 88 LYS A C 1
ATOM 682 O O . LYS A 1 88 ? -0.688 18.516 22.547 1 95.94 88 LYS A O 1
ATOM 687 N N . SER A 1 89 ? 1.33 18.5 21.547 1 95.5 89 SER A N 1
ATOM 688 C CA . SER A 1 89 ? 1.822 19.625 22.344 1 95.5 89 SER A CA 1
ATOM 689 C C . SER A 1 89 ? 1.154 20.938 21.938 1 95.5 89 SER A C 1
ATOM 691 O O . SER A 1 89 ? 0.825 21.766 22.797 1 95.5 89 SER A O 1
ATOM 693 N N . LEU A 1 90 ? 0.923 21.109 20.656 1 93.5 90 LEU A N 1
ATOM 694 C CA . LEU A 1 90 ? 0.323 22.328 20.125 1 93.5 90 LEU A CA 1
ATOM 695 C C . LEU A 1 90 ? -1.167 22.375 20.453 1 93.5 90 LEU A C 1
ATOM 697 O O . LEU A 1 90 ? -1.717 23.469 20.672 1 93.5 90 LEU A O 1
ATOM 701 N N . PHE A 1 91 ? -1.756 21.203 20.406 1 94.75 91 PHE A N 1
ATOM 702 C CA . PHE A 1 91 ? -3.193 21.125 20.641 1 94.75 91 PHE A CA 1
ATOM 703 C C . PHE A 1 91 ? -3.516 20.078 21.703 1 94.75 91 PHE A C 1
ATOM 705 O O . PHE A 1 91 ? -4.176 19.078 21.406 1 94.75 91 PHE A O 1
ATOM 712 N N . PRO A 1 92 ? -3.295 20.297 22.953 1 92.56 92 PRO A N 1
ATOM 713 C CA . PRO A 1 92 ? -3.398 19.312 24.016 1 92.56 92 PRO A CA 1
ATOM 714 C C . PRO A 1 92 ? -4.84 18.891 24.297 1 92.56 92 PRO A C 1
ATOM 716 O O . PRO A 1 92 ? -5.074 17.781 24.781 1 92.56 92 PRO A O 1
ATOM 719 N N . LYS A 1 93 ? -5.855 19.703 23.984 1 92.56 93 LYS A N 1
ATOM 720 C CA . LYS A 1 93 ? -7.25 19.391 24.281 1 92.56 93 LYS A CA 1
ATOM 721 C C . LYS A 1 93 ? -7.777 18.312 23.328 1 92.56 93 LYS A C 1
ATOM 723 O O . LYS A 1 93 ? -8.781 17.656 23.609 1 92.56 93 LYS A O 1
ATOM 728 N N . GL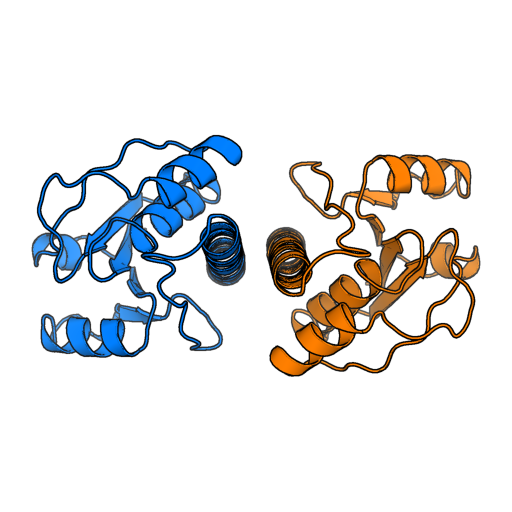U A 1 94 ? -7.109 18.125 22.188 1 90.88 94 GLU A N 1
ATOM 729 C CA . GLU A 1 94 ? -7.629 17.234 21.141 1 90.88 94 GLU A CA 1
ATOM 730 C C . GLU A 1 94 ? -6.699 16.047 20.922 1 90.88 94 GLU A C 1
ATOM 732 O O . GLU A 1 94 ? -6.621 15.508 19.812 1 90.88 94 GLU A O 1
ATOM 737 N N . ASN A 1 95 ? -6.008 15.625 21.906 1 90 95 ASN A N 1
ATOM 738 C CA . ASN A 1 95 ? -4.992 14.586 21.828 1 90 95 ASN A CA 1
ATOM 739 C C . ASN A 1 95 ? -5.586 13.25 21.375 1 90 95 ASN A C 1
ATOM 741 O O . ASN A 1 95 ? -4.934 12.484 20.672 1 90 95 ASN A O 1
ATOM 745 N N . ASP A 1 96 ? -6.836 13.094 21.703 1 92.19 96 ASP A N 1
ATOM 746 C CA . ASP A 1 96 ? -7.453 11.781 21.484 1 92.19 96 ASP A CA 1
ATOM 747 C C . ASP A 1 96 ? -7.711 11.523 20.016 1 92.19 96 ASP A C 1
ATOM 749 O O . ASP A 1 96 ? -7.848 10.375 19.594 1 92.19 96 ASP A O 1
ATOM 753 N N . LYS A 1 97 ? -7.742 12.609 19.156 1 95.06 97 LYS A N 1
ATOM 754 C CA . LYS A 1 97 ? -8.055 12.414 17.75 1 95.06 97 LYS A CA 1
ATOM 755 C C . LYS A 1 97 ? -6.781 12.281 16.922 1 95.06 97 LYS A C 1
ATOM 757 O O . LYS A 1 97 ? -6.844 11.992 15.719 1 95.06 97 LYS A O 1
ATOM 762 N N . ILE A 1 98 ? -5.566 12.477 17.578 1 97.06 98 ILE A N 1
ATOM 763 C CA . ILE A 1 98 ? -4.301 12.508 16.844 1 97.06 98 ILE A CA 1
ATOM 764 C C . ILE A 1 98 ? -3.648 11.125 16.891 1 97.06 98 ILE A C 1
ATOM 766 O O . ILE A 1 98 ? -3.346 10.602 17.969 1 97.06 98 ILE A O 1
ATOM 770 N N . GLN A 1 99 ? -3.447 10.57 15.695 1 96.62 99 GLN A N 1
ATOM 771 C CA . GLN A 1 99 ? -2.871 9.234 15.609 1 96.62 99 GLN A CA 1
ATOM 772 C C . GLN A 1 99 ? -1.876 9.141 14.453 1 96.62 99 GLN A C 1
ATOM 774 O O . GLN A 1 99 ? -1.913 9.953 13.531 1 96.62 99 GLN A O 1
ATOM 779 N N . LEU A 1 100 ? -0.99 8.148 14.633 1 97.44 100 LEU A N 1
ATOM 780 C CA . LEU A 1 100 ? -0.128 7.824 13.5 1 97.44 100 LEU A CA 1
ATOM 781 C C . LEU A 1 100 ? -0.932 7.199 12.367 1 97.44 100 LEU A C 1
ATOM 783 O O . LEU A 1 100 ? -1.848 6.41 12.609 1 97.44 100 LEU A O 1
ATOM 787 N N . ILE A 1 101 ? -0.569 7.492 11.156 1 97.44 101 ILE A N 1
ATOM 788 C CA . ILE A 1 101 ? -1.296 6.984 10 1 97.44 101 ILE A CA 1
ATOM 789 C C . ILE A 1 101 ? -1.115 5.473 9.898 1 97.44 101 ILE A C 1
ATOM 791 O O . ILE A 1 101 ? -2.033 4.754 9.484 1 97.44 101 ILE A O 1
ATOM 795 N N . SER A 1 102 ? 0.089 4.961 10.273 1 94.56 102 SER A N 1
ATOM 796 C CA . SER A 1 102 ? 0.371 3.531 10.234 1 94.56 102 SER A CA 1
ATOM 797 C C . SER A 1 102 ? -0.254 2.811 11.422 1 94.56 102 SER A C 1
ATOM 799 O O . SER A 1 102 ? -0.033 3.195 12.57 1 94.56 102 SER A O 1
ATOM 801 N N . GLU A 1 103 ? -0.944 1.781 11.18 1 89.06 103 GLU A N 1
ATOM 802 C CA . GLU A 1 103 ? -1.528 1.002 12.266 1 89.06 103 GLU A CA 1
ATOM 803 C C . GLU A 1 103 ? -0.448 0.307 13.086 1 89.06 103 GLU A C 1
ATOM 805 O O . GLU A 1 103 ? -0.636 0.052 14.281 1 89.06 103 GLU A O 1
ATOM 810 N N . GLU A 1 104 ? 0.65 0.071 12.438 1 86.44 104 GLU A N 1
ATOM 811 C CA . GLU A 1 104 ? 1.755 -0.605 13.109 1 86.44 104 GLU A CA 1
ATOM 812 C C . GLU A 1 104 ? 2.59 0.379 13.922 1 86.44 104 GLU A C 1
ATOM 814 O O . GLU A 1 104 ? 3.561 -0.013 14.578 1 86.44 104 GLU A O 1
ATOM 819 N N . LYS A 1 105 ? 2.25 1.672 13.922 1 88.25 105 LYS A N 1
ATOM 820 C CA . LYS A 1 105 ? 2.885 2.746 14.68 1 88.25 105 LYS A CA 1
ATOM 821 C C . LYS A 1 105 ? 4.324 2.961 14.227 1 88.25 105 LYS A C 1
ATOM 823 O O . LYS A 1 105 ? 5.219 3.18 15.047 1 88.25 105 LYS A O 1
ATOM 828 N N . THR A 1 106 ? 4.434 2.76 12.914 1 91.56 106 THR A N 1
ATOM 829 C CA . THR A 1 106 ? 5.719 3.055 12.297 1 91.56 106 THR A CA 1
ATOM 830 C C . THR A 1 106 ? 5.68 4.398 11.578 1 91.56 106 THR A C 1
ATOM 832 O O . THR A 1 106 ? 4.637 4.801 11.062 1 91.56 106 THR A O 1
ATOM 835 N N . ASP A 1 107 ? 6.863 5.031 11.57 1 96.25 107 ASP A N 1
ATOM 836 C CA . ASP A 1 107 ? 6.965 6.316 10.891 1 96.25 107 ASP A CA 1
ATOM 837 C C . ASP A 1 107 ? 6.988 6.137 9.367 1 96.25 107 ASP A C 1
ATOM 839 O O . ASP A 1 107 ? 7.527 5.152 8.867 1 96.25 107 ASP A O 1
ATOM 843 N N . ILE A 1 108 ? 6.367 7.035 8.703 1 96.69 108 ILE A N 1
ATOM 844 C CA . ILE A 1 108 ? 6.57 7.176 7.262 1 96.69 108 ILE A CA 1
ATOM 845 C C . ILE A 1 108 ? 7.594 8.273 6.992 1 96.69 108 ILE A C 1
ATOM 847 O O . ILE A 1 108 ? 7.32 9.453 7.223 1 96.69 108 ILE A O 1
ATOM 851 N N . PRO A 1 109 ? 8.703 7.832 6.469 1 94.06 109 PRO A N 1
ATOM 852 C CA . PRO A 1 109 ? 9.805 8.789 6.324 1 94.06 109 PRO A CA 1
ATOM 853 C C . PRO A 1 109 ? 9.5 9.883 5.297 1 94.06 109 PRO A C 1
ATOM 855 O O . PRO A 1 109 ? 8.75 9.648 4.344 1 94.06 109 PRO A O 1
ATOM 858 N N . ASP A 1 110 ? 10.109 11.016 5.547 1 95.06 110 ASP A N 1
ATOM 859 C CA . ASP A 1 110 ? 10.023 12.141 4.617 1 95.06 110 ASP A CA 1
ATOM 860 C C . ASP A 1 110 ? 10.922 11.914 3.402 1 95.06 110 ASP A C 1
ATOM 862 O O . ASP A 1 110 ? 12.141 11.82 3.535 1 95.06 110 ASP A O 1
ATOM 866 N N . PRO A 1 111 ? 10.32 11.898 2.248 1 95 111 PRO A N 1
ATOM 867 C CA . PRO A 1 111 ? 11.141 11.68 1.052 1 95 111 PRO A CA 1
ATOM 868 C C . PRO A 1 111 ? 11.805 12.961 0.552 1 95 111 PRO A C 1
ATOM 870 O O . PRO A 1 111 ? 12.562 12.93 -0.424 1 95 111 PRO A O 1
ATOM 873 N N . TYR A 1 112 ? 11.555 14.031 1.22 1 92.12 112 TYR A N 1
ATOM 874 C CA . TYR A 1 112 ? 11.984 15.336 0.735 1 92.12 112 TYR A CA 1
ATOM 875 C C . TYR A 1 112 ? 13.477 15.336 0.412 1 92.12 112 TYR A C 1
ATOM 877 O O . TYR A 1 112 ? 14.289 14.898 1.224 1 92.12 112 TYR A O 1
ATOM 885 N N . GLY A 1 113 ? 13.719 15.742 -0.782 1 90.12 113 GLY A N 1
ATOM 886 C CA . GLY A 1 113 ? 15.094 15.797 -1.24 1 90.12 113 GLY A CA 1
ATOM 887 C C . GLY A 1 113 ? 15.578 14.492 -1.841 1 90.12 113 GLY A C 1
ATOM 888 O O . GLY A 1 113 ? 16.719 14.406 -2.309 1 90.12 113 GLY A O 1
ATOM 889 N N . GLY A 1 114 ? 14.711 13.453 -1.852 1 92.88 114 GLY A N 1
ATOM 890 C CA . GLY A 1 114 ? 15.094 12.156 -2.379 1 92.88 114 GLY A CA 1
ATOM 891 C C . GLY A 1 114 ? 14.758 11.984 -3.85 1 92.88 114 GLY A C 1
ATOM 892 O O . GLY A 1 114 ? 14.312 12.93 -4.5 1 92.88 114 GLY A O 1
ATOM 893 N N . SER A 1 115 ? 15.055 10.812 -4.375 1 93.94 115 SER A N 1
ATOM 894 C CA . SER A 1 115 ? 14.758 10.461 -5.758 1 93.94 115 SER A CA 1
ATOM 895 C C . SER A 1 115 ? 13.266 10.219 -5.965 1 93.94 115 SER A C 1
ATOM 897 O O . SER A 1 115 ? 12.508 10.117 -4.996 1 93.94 115 SER A O 1
ATOM 899 N N . ILE A 1 116 ? 12.836 10.141 -7.238 1 94.5 116 ILE A N 1
ATOM 900 C CA . ILE A 1 116 ? 11.445 9.867 -7.57 1 94.5 116 ILE A CA 1
ATOM 901 C C . ILE A 1 116 ? 11.039 8.5 -7.023 1 94.5 116 ILE A C 1
ATOM 903 O O . ILE A 1 116 ? 9.898 8.312 -6.598 1 94.5 116 ILE A O 1
ATOM 907 N N . GLU A 1 117 ? 12.047 7.602 -6.973 1 94.25 117 GLU A N 1
ATOM 908 C CA . GLU A 1 117 ? 11.773 6.273 -6.43 1 94.25 117 GLU A CA 1
ATOM 909 C C . GLU A 1 117 ? 11.43 6.344 -4.945 1 94.25 117 GLU A C 1
ATOM 911 O O . GLU A 1 117 ? 10.562 5.609 -4.465 1 94.25 117 GLU A O 1
ATOM 916 N N . GLN A 1 118 ? 12.07 7.23 -4.273 1 95.06 118 GLN A N 1
ATOM 917 C CA . GLN A 1 118 ? 11.789 7.395 -2.852 1 95.06 118 GLN A CA 1
ATOM 918 C C . GLN A 1 118 ? 10.383 7.953 -2.633 1 95.06 118 GLN A C 1
ATOM 920 O O . GLN A 1 118 ? 9.695 7.559 -1.69 1 95.06 118 GLN A O 1
ATOM 925 N N . TYR A 1 119 ? 9.961 8.836 -3.51 1 96.5 119 TYR A N 1
ATOM 926 C CA . TYR A 1 119 ? 8.602 9.352 -3.434 1 96.5 119 TYR A CA 1
ATOM 927 C C . TYR A 1 119 ? 7.582 8.273 -3.781 1 96.5 119 TYR A C 1
ATOM 929 O O . TYR A 1 119 ? 6.492 8.234 -3.207 1 96.5 119 TYR A O 1
ATOM 937 N N . GLU A 1 120 ? 7.984 7.434 -4.695 1 96.25 120 GLU A N 1
ATOM 938 C CA . GLU A 1 120 ? 7.105 6.328 -5.066 1 96.25 120 GLU A CA 1
ATOM 939 C C . GLU A 1 120 ? 6.926 5.352 -3.908 1 96.25 120 GLU A C 1
ATOM 941 O O . GLU A 1 120 ? 5.812 4.883 -3.648 1 96.25 120 GLU A O 1
ATOM 946 N N . ILE A 1 121 ? 8 5.066 -3.227 1 96.56 121 ILE A N 1
ATOM 947 C CA . ILE A 1 121 ? 7.93 4.234 -2.029 1 96.56 121 ILE A CA 1
ATOM 948 C C . ILE A 1 121 ? 6.988 4.875 -1.011 1 96.56 121 ILE A C 1
ATOM 950 O O . ILE A 1 121 ? 6.09 4.215 -0.483 1 96.56 121 ILE A O 1
ATOM 954 N N . THR A 1 122 ? 7.164 6.152 -0.801 1 97.25 122 THR A N 1
ATOM 955 C CA . THR A 1 122 ? 6.34 6.883 0.156 1 97.25 122 THR A CA 1
ATOM 956 C C . THR A 1 122 ? 4.867 6.828 -0.246 1 97.25 122 THR A C 1
ATOM 958 O O . THR A 1 122 ? 3.996 6.605 0.597 1 97.25 122 THR A O 1
ATOM 961 N N . TYR A 1 123 ? 4.59 6.984 -1.52 1 97.75 123 TYR A N 1
ATOM 962 C CA . TYR A 1 123 ? 3.219 6.945 -2.02 1 97.75 123 TYR A CA 1
ATOM 963 C C . TYR A 1 123 ? 2.553 5.617 -1.677 1 97.75 123 TYR A C 1
ATOM 965 O O . TYR A 1 123 ? 1.464 5.594 -1.098 1 97.75 123 TYR A O 1
ATOM 973 N N . TYR A 1 124 ? 3.232 4.551 -1.974 1 97 124 TYR A N 1
ATOM 974 C CA . TYR A 1 124 ? 2.6 3.252 -1.777 1 97 124 TYR A CA 1
ATOM 975 C C . TYR A 1 124 ? 2.564 2.879 -0.3 1 97 124 TYR A C 1
ATOM 977 O O . TYR A 1 124 ? 1.65 2.184 0.149 1 97 124 TYR A O 1
ATOM 985 N N . GLU A 1 125 ? 3.559 3.342 0.444 1 96.81 125 GLU A N 1
ATOM 986 C CA . GLU A 1 125 ? 3.494 3.16 1.892 1 96.81 125 GLU A CA 1
ATOM 987 C C . GLU A 1 125 ? 2.266 3.848 2.48 1 96.81 125 GLU A C 1
ATOM 989 O O . GLU A 1 125 ? 1.554 3.262 3.299 1 96.81 125 GLU A O 1
ATOM 994 N N . LEU A 1 126 ? 2.01 5.043 2.01 1 98 126 LEU A N 1
ATOM 995 C CA . LEU A 1 126 ? 0.833 5.781 2.453 1 98 126 LEU A CA 1
ATOM 996 C C . LEU A 1 126 ? -0.447 5.086 2.004 1 98 126 LEU A C 1
ATOM 998 O O . LEU A 1 126 ? -1.386 4.938 2.789 1 98 126 LEU A O 1
ATOM 1002 N N . LYS A 1 127 ? -0.438 4.676 0.784 1 97.44 127 LYS A N 1
ATOM 1003 C CA . LYS A 1 127 ? -1.637 4.035 0.255 1 97.44 127 LYS A CA 1
ATOM 1004 C C . LYS A 1 127 ? -1.959 2.756 1.023 1 97.44 127 LYS A C 1
ATOM 1006 O O . LYS A 1 127 ? -3.123 2.482 1.325 1 97.44 127 LYS A O 1
ATOM 1011 N N . SER A 1 128 ? -0.891 1.966 1.369 1 96.31 128 SER A N 1
ATOM 1012 C CA . SER A 1 128 ? -1.114 0.747 2.139 1 96.31 128 SER A CA 1
ATOM 1013 C C . SER A 1 128 ? -1.638 1.063 3.535 1 96.31 128 SER A C 1
ATOM 1015 O O . SER A 1 128 ? -2.584 0.43 4.008 1 96.31 128 SER A O 1
ATOM 1017 N N . ALA A 1 129 ? -1.106 2.041 4.191 1 96.75 129 ALA A N 1
ATOM 1018 C CA . ALA A 1 129 ? -1.542 2.426 5.531 1 96.75 129 ALA A CA 1
ATOM 1019 C C . ALA A 1 129 ? -2.984 2.926 5.516 1 96.75 129 ALA A C 1
ATOM 1021 O O . ALA A 1 129 ? -3.777 2.574 6.391 1 96.75 129 ALA A O 1
ATOM 1022 N N . ILE A 1 130 ? -3.297 3.686 4.523 1 97.31 130 ILE A N 1
ATOM 1023 C CA . ILE A 1 130 ? -4.629 4.262 4.398 1 97.31 130 ILE A CA 1
ATOM 1024 C C . ILE A 1 130 ? -5.645 3.162 4.098 1 97.31 130 ILE A C 1
ATOM 1026 O O . ILE A 1 130 ? -6.73 3.131 4.68 1 97.31 130 ILE A O 1
ATOM 1030 N N . SER A 1 131 ? -5.266 2.25 3.244 1 95.75 131 SER A N 1
ATOM 1031 C CA . SER A 1 131 ? -6.156 1.141 2.928 1 95.75 131 SER A CA 1
ATOM 1032 C C . SER A 1 131 ? -6.426 0.279 4.156 1 95.75 131 SER A C 1
ATOM 1034 O O . SER A 1 131 ? -7.566 -0.109 4.414 1 95.75 131 SER A O 1
ATOM 1036 N N . GLU A 1 132 ? -5.438 0.011 4.906 1 94.31 132 GLU A N 1
ATOM 1037 C CA . GLU A 1 132 ? -5.582 -0.811 6.105 1 94.31 132 GLU A CA 1
ATOM 1038 C C . GLU A 1 132 ? -6.492 -0.137 7.129 1 94.31 132 GLU A C 1
ATOM 1040 O O . GLU A 1 132 ? -7.262 -0.809 7.824 1 94.31 132 GLU A O 1
ATOM 1045 N N . ARG A 1 133 ? -6.449 1.161 7.141 1 94.06 133 ARG A N 1
ATOM 1046 C CA . ARG A 1 133 ? -7.156 1.902 8.18 1 94.06 133 ARG A CA 1
ATOM 1047 C C . ARG A 1 133 ? -8.594 2.205 7.754 1 94.06 133 ARG A C 1
ATOM 1049 O O . ARG A 1 133 ? -9.5 2.232 8.586 1 94.06 133 ARG A O 1
ATOM 1056 N N . PHE A 1 134 ? -8.875 2.377 6.5 1 94.69 134 PHE A N 1
ATOM 1057 C CA . PHE A 1 134 ? -10.141 2.973 6.098 1 94.69 134 PHE A CA 1
ATOM 1058 C C . PHE A 1 134 ? -10.984 1.976 5.309 1 94.69 134 PHE A C 1
ATOM 1060 O O . PHE A 1 134 ? -12.141 2.248 4.988 1 94.69 134 PHE A O 1
ATOM 1067 N N . LEU A 1 135 ? -10.367 0.829 4.938 1 89.56 135 LEU A N 1
ATOM 1068 C CA . LEU A 1 135 ? -11.133 -0.157 4.18 1 89.56 135 LEU A CA 1
ATOM 1069 C C . LEU A 1 135 ? -11.445 -1.38 5.039 1 89.56 135 LEU A C 1
ATOM 1071 O O . LEU A 1 135 ? -10.727 -1.667 6 1 89.56 135 LEU A O 1
ATOM 1075 N N . MET B 1 1 ? -10.891 -20.047 3.543 1 96.06 1 MET B N 1
ATOM 1076 C CA . MET B 1 1 ? -10.68 -19.594 2.172 1 96.06 1 MET B CA 1
ATOM 1077 C C . MET B 1 1 ? -9.219 -19.781 1.761 1 96.06 1 MET B C 1
ATOM 1079 O O . MET B 1 1 ? -8.312 -19.453 2.531 1 96.06 1 MET B O 1
ATOM 1083 N N . ASN B 1 2 ? -9 -20.359 0.603 1 98.56 2 ASN B N 1
ATOM 1084 C CA . ASN B 1 2 ? -7.672 -20.641 0.076 1 98.56 2 ASN B CA 1
ATOM 1085 C C . ASN B 1 2 ? -7.297 -19.672 -1.04 1 98.56 2 ASN B C 1
ATOM 1087 O O . ASN B 1 2 ? -7.98 -19.594 -2.062 1 98.56 2 ASN B O 1
ATOM 1091 N N . VAL B 1 3 ? -6.16 -18.953 -0.8 1 98.75 3 VAL B N 1
ATOM 1092 C CA . VAL B 1 3 ? -5.738 -17.953 -1.769 1 98.75 3 VAL B CA 1
ATOM 1093 C C . VAL B 1 3 ? -4.391 -18.344 -2.371 1 98.75 3 VAL B C 1
ATOM 1095 O O . VAL B 1 3 ? -3.467 -18.719 -1.646 1 98.75 3 VAL B O 1
ATOM 1098 N N . LEU B 1 4 ? -4.309 -18.281 -3.676 1 98.81 4 LEU B N 1
ATOM 1099 C CA . LEU B 1 4 ? -3.082 -18.609 -4.395 1 98.81 4 LEU B CA 1
ATOM 1100 C C . LEU B 1 4 ? -2.574 -17.406 -5.18 1 98.81 4 LEU B C 1
ATOM 1102 O O . LEU B 1 4 ? -3.32 -16.812 -5.957 1 98.81 4 LEU B O 1
ATOM 1106 N N . PHE B 1 5 ? -1.328 -17.062 -4.922 1 98.88 5 PHE B N 1
ATOM 1107 C CA . PHE B 1 5 ? -0.675 -16.031 -5.719 1 98.88 5 PHE B CA 1
ATOM 1108 C C . PHE B 1 5 ? 0.241 -16.656 -6.766 1 98.88 5 PHE B C 1
ATOM 1110 O O . PHE B 1 5 ? 1.029 -17.547 -6.457 1 98.88 5 PHE B O 1
ATOM 1117 N N . VAL B 1 6 ? 0.172 -16.109 -8.008 1 98.62 6 VAL B N 1
ATOM 1118 C CA . VAL B 1 6 ? 0.945 -16.734 -9.078 1 98.62 6 VAL B CA 1
ATOM 1119 C C . VAL B 1 6 ? 1.726 -15.672 -9.836 1 98.62 6 VAL B C 1
ATOM 1121 O O . VAL B 1 6 ? 1.173 -14.633 -10.203 1 98.62 6 VAL B O 1
ATOM 1124 N N . CYS B 1 7 ? 2.965 -15.938 -10.016 1 98.12 7 CYS B N 1
ATOM 1125 C CA . CYS B 1 7 ? 3.797 -15.164 -10.93 1 98.12 7 CYS B CA 1
ATOM 1126 C C . CYS B 1 7 ? 4.629 -16.078 -11.82 1 98.12 7 CYS B C 1
ATOM 1128 O O . CYS B 1 7 ? 4.25 -17.219 -12.062 1 98.12 7 CYS B O 1
ATOM 1130 N N . THR B 1 8 ? 5.738 -15.562 -12.406 1 96.81 8 THR B N 1
ATOM 1131 C CA . THR B 1 8 ? 6.48 -16.375 -13.367 1 96.81 8 THR B CA 1
ATOM 1132 C C . THR B 1 8 ? 7.426 -17.328 -12.656 1 96.81 8 THR B C 1
ATOM 1134 O O . THR B 1 8 ? 7.309 -18.547 -12.797 1 96.81 8 THR B O 1
ATOM 1137 N N . GLY B 1 9 ? 8.219 -16.859 -11.82 1 96.81 9 GLY B N 1
ATOM 1138 C CA . GLY B 1 9 ? 9.297 -17.656 -11.25 1 96.81 9 GLY B CA 1
ATOM 1139 C C . GLY B 1 9 ? 9.016 -18.094 -9.82 1 96.81 9 GLY B C 1
ATOM 1140 O O . GLY B 1 9 ? 9.734 -18.938 -9.273 1 96.81 9 GLY B O 1
ATOM 1141 N N . ASN B 1 10 ? 7.996 -17.375 -9.172 1 98.12 10 ASN B N 1
ATOM 1142 C CA . ASN B 1 10 ? 7.68 -17.625 -7.773 1 98.12 10 ASN B CA 1
ATOM 1143 C C . ASN B 1 10 ? 8.875 -17.359 -6.871 1 98.12 10 ASN B C 1
ATOM 1145 O O . ASN B 1 10 ? 9.133 -18.125 -5.934 1 98.12 10 ASN B O 1
ATOM 1149 N N . THR B 1 11 ? 9.617 -16.359 -7.242 1 97.44 11 THR B N 1
ATOM 1150 C CA . THR B 1 11 ? 10.781 -16.031 -6.434 1 97.44 11 THR B CA 1
ATOM 1151 C C . THR B 1 11 ? 10.742 -14.57 -5.988 1 97.44 11 THR B C 1
ATOM 1153 O O . THR B 1 11 ? 11.484 -14.172 -5.086 1 97.44 11 THR B O 1
ATOM 1156 N N . CYS B 1 12 ? 9.953 -13.773 -6.602 1 96.81 12 CYS B N 1
ATOM 1157 C CA . CYS B 1 12 ? 9.961 -12.344 -6.305 1 96.81 12 CYS B CA 1
ATOM 1158 C C . CYS B 1 12 ? 8.578 -11.875 -5.852 1 96.81 12 CYS B C 1
ATOM 1160 O O . CYS B 1 12 ? 8.32 -11.773 -4.652 1 96.81 12 CYS B O 1
ATOM 1162 N N . ARG B 1 13 ? 7.613 -11.734 -6.762 1 98.19 13 ARG B N 1
ATOM 1163 C CA . ARG B 1 13 ? 6.355 -11.039 -6.5 1 98.19 13 ARG B CA 1
ATOM 1164 C C . ARG B 1 13 ? 5.375 -11.945 -5.766 1 98.19 13 ARG B C 1
ATOM 1166 O O . ARG B 1 13 ? 4.75 -11.531 -4.785 1 98.19 13 ARG B O 1
ATOM 1173 N N . SER B 1 14 ? 5.25 -13.188 -6.219 1 98.75 14 SER B N 1
ATOM 1174 C CA . SER B 1 14 ? 4.227 -14.055 -5.645 1 98.75 14 SER B CA 1
ATOM 1175 C C . SER B 1 14 ? 4.594 -14.477 -4.227 1 98.75 14 SER B C 1
ATOM 1177 O O . SER B 1 14 ? 3.736 -14.516 -3.342 1 98.75 14 SER B O 1
ATOM 1179 N N . PRO B 1 15 ? 5.859 -14.742 -3.938 1 98.5 15 PRO B N 1
ATOM 1180 C CA . PRO B 1 15 ? 6.191 -15.016 -2.537 1 98.5 15 PRO B CA 1
ATOM 1181 C C . PRO B 1 15 ? 5.992 -13.797 -1.636 1 98.5 15 PRO B C 1
ATOM 1183 O O . PRO B 1 15 ? 5.578 -13.938 -0.483 1 98.5 15 PRO B O 1
ATOM 1186 N N . LEU B 1 16 ? 6.312 -12.609 -2.143 1 98.62 16 LEU B N 1
ATOM 1187 C CA . LEU B 1 16 ? 6.035 -11.406 -1.367 1 98.62 16 LEU B CA 1
ATOM 1188 C C . LEU B 1 16 ? 4.551 -11.305 -1.03 1 98.62 16 LEU B C 1
ATOM 1190 O O . LEU B 1 16 ? 4.188 -11.094 0.128 1 98.62 16 LEU B O 1
ATOM 1194 N N . ALA B 1 17 ? 3.766 -11.5 -2.041 1 98.75 17 ALA B N 1
ATOM 1195 C CA . ALA B 1 17 ? 2.316 -11.422 -1.862 1 98.75 17 ALA B CA 1
ATOM 1196 C C . ALA B 1 17 ? 1.832 -12.453 -0.85 1 98.75 17 ALA B C 1
ATOM 1198 O O . ALA B 1 17 ? 0.989 -12.156 -0.001 1 98.75 17 ALA B O 1
ATOM 1199 N N . GLU B 1 18 ? 2.377 -13.641 -0.909 1 98.75 18 GLU B N 1
ATOM 1200 C CA . GLU B 1 18 ? 2.027 -14.727 0.006 1 98.75 18 GLU B CA 1
ATOM 1201 C C . GLU B 1 18 ? 2.297 -14.328 1.456 1 98.75 18 GLU B C 1
ATOM 1203 O O . GLU B 1 18 ? 1.409 -14.422 2.305 1 98.75 18 GLU B O 1
ATOM 1208 N N . LYS B 1 19 ? 3.463 -13.789 1.707 1 98.69 19 LYS B N 1
ATOM 1209 C CA . LYS B 1 19 ? 3.846 -13.453 3.076 1 98.69 19 LYS B CA 1
ATOM 1210 C C . LYS B 1 19 ? 3.057 -12.25 3.588 1 98.69 19 LYS B C 1
ATOM 1212 O O . LYS B 1 19 ? 2.682 -12.203 4.762 1 98.69 19 LYS B O 1
ATOM 1217 N N . ILE B 1 20 ? 2.799 -11.328 2.701 1 98.19 20 ILE B N 1
ATOM 1218 C CA . ILE B 1 20 ? 2.049 -10.133 3.074 1 98.19 20 ILE B CA 1
ATOM 1219 C C . ILE B 1 20 ? 0.638 -10.523 3.508 1 98.19 20 ILE B C 1
ATOM 1221 O O . ILE B 1 20 ? 0.185 -10.133 4.586 1 98.19 20 ILE B O 1
ATOM 1225 N N . LEU B 1 21 ? -0.061 -11.344 2.693 1 98.5 21 LEU B N 1
ATOM 1226 C CA . LEU B 1 21 ? -1.439 -11.695 3.02 1 98.5 21 LEU B CA 1
ATOM 1227 C C . LEU B 1 21 ? -1.499 -12.586 4.254 1 98.5 21 LEU B C 1
ATOM 1229 O O . LEU B 1 21 ? -2.395 -12.438 5.09 1 98.5 21 LEU B O 1
ATOM 1233 N N . GLN B 1 22 ? -0.542 -13.484 4.375 1 98.31 22 GLN B N 1
ATOM 1234 C CA . GLN B 1 22 ? -0.504 -14.344 5.555 1 98.31 22 GLN B CA 1
ATOM 1235 C C . GLN B 1 22 ? -0.415 -13.516 6.832 1 98.31 22 GLN B C 1
ATOM 1237 O O . GLN B 1 22 ? -1.005 -13.867 7.855 1 98.31 22 GLN B O 1
ATOM 1242 N N . ASN B 1 23 ? 0.302 -12.445 6.715 1 97.06 23 ASN B N 1
ATOM 1243 C CA . ASN B 1 23 ? 0.482 -11.578 7.875 1 97.06 23 ASN B CA 1
ATOM 1244 C C . ASN B 1 23 ? -0.775 -10.766 8.164 1 97.06 23 ASN B C 1
ATOM 1246 O O . ASN B 1 23 ? -1.18 -10.633 9.32 1 97.06 23 ASN B O 1
ATOM 1250 N N . LEU B 1 24 ? -1.387 -10.266 7.18 1 95.44 24 LEU B N 1
ATOM 1251 C CA . LEU B 1 24 ? -2.553 -9.398 7.332 1 95.44 24 LEU B CA 1
ATOM 1252 C C . LEU B 1 24 ? -3.785 -10.219 7.715 1 95.44 24 LEU B C 1
ATOM 1254 O O . LEU B 1 24 ? -4.645 -9.734 8.461 1 95.44 24 LEU B O 1
ATOM 1258 N N . ARG B 1 25 ? -3.869 -11.414 7.168 1 97.19 25 ARG B N 1
ATOM 1259 C CA . ARG B 1 25 ? -5.023 -12.281 7.367 1 97.19 25 ARG B CA 1
ATOM 1260 C C . ARG B 1 25 ? -4.586 -13.695 7.734 1 97.19 25 ARG B C 1
ATOM 1262 O O . ARG B 1 25 ? -4.715 -14.617 6.926 1 97.19 25 ARG B O 1
ATOM 1269 N N . PRO B 1 26 ? -4.215 -13.875 8.969 1 97.12 26 PRO B N 1
ATOM 1270 C CA . PRO B 1 26 ? -3.723 -15.188 9.391 1 97.12 26 PRO B CA 1
ATOM 1271 C C . PRO B 1 26 ? -4.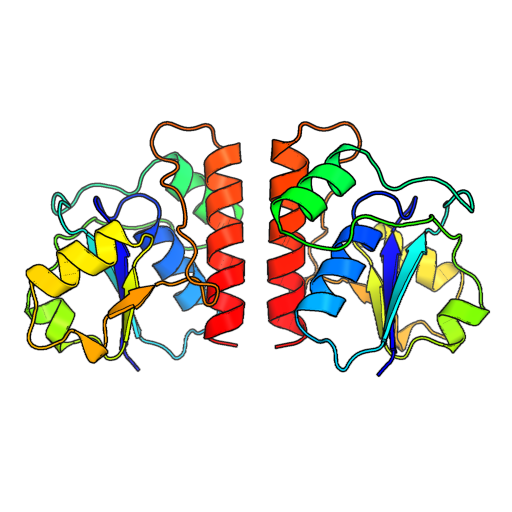809 -16.25 9.375 1 97.12 26 PRO B C 1
ATOM 1273 O O . PRO B 1 26 ? -4.512 -17.453 9.508 1 97.12 26 PRO B O 1
ATOM 1276 N N . ASP B 1 27 ? -6.016 -15.789 9.156 1 97.94 27 ASP B N 1
ATOM 1277 C CA . ASP B 1 27 ? -7.145 -16.719 9.133 1 97.94 27 ASP B CA 1
ATOM 1278 C C . ASP B 1 27 ? -7.273 -17.375 7.762 1 97.94 27 ASP B C 1
ATOM 1280 O O . ASP B 1 27 ? -8.023 -18.344 7.602 1 97.94 27 ASP B O 1
ATOM 1284 N N . LEU B 1 28 ? -6.531 -16.891 6.77 1 98.25 28 LEU B N 1
ATOM 1285 C CA . LEU B 1 28 ? -6.613 -17.422 5.41 1 98.25 28 LEU B CA 1
ATOM 1286 C C . LEU B 1 28 ? -5.477 -18.406 5.145 1 98.25 28 LEU B C 1
ATOM 1288 O O . LEU B 1 28 ? -4.387 -18.266 5.699 1 98.25 28 LEU B O 1
ATOM 1292 N N . ASP B 1 29 ? -5.73 -19.406 4.363 1 98.69 29 ASP B N 1
ATOM 1293 C CA . ASP B 1 29 ? -4.668 -20.234 3.814 1 98.69 29 ASP B CA 1
ATOM 1294 C C . ASP B 1 29 ? -4.109 -19.641 2.521 1 98.69 29 ASP B C 1
ATOM 1296 O O . ASP B 1 29 ? -4.848 -19.453 1.554 1 98.69 29 ASP B O 1
ATOM 1300 N N . VAL B 1 30 ? -2.816 -19.359 2.549 1 98.75 30 VAL B N 1
ATOM 1301 C CA . VAL B 1 30 ? -2.223 -18.641 1.43 1 98.75 30 VAL B CA 1
ATOM 1302 C C . VAL B 1 30 ? -1.022 -19.422 0.89 1 98.75 30 VAL B C 1
ATOM 1304 O O . VAL B 1 30 ? -0.207 -19.922 1.662 1 98.75 30 VAL B O 1
ATOM 1307 N N . ARG B 1 31 ? -0.946 -19.531 -0.438 1 98.69 31 ARG B N 1
ATOM 1308 C CA . ARG B 1 31 ? 0.186 -20.125 -1.134 1 98.69 31 ARG B CA 1
ATOM 1309 C C . ARG B 1 31 ? 0.591 -19.297 -2.346 1 98.69 31 ARG B C 1
ATOM 1311 O O . ARG B 1 31 ? -0.141 -18.391 -2.758 1 98.69 31 ARG B O 1
ATOM 1318 N N . SER B 1 32 ? 1.761 -19.625 -2.797 1 98.81 32 SER B N 1
ATOM 1319 C CA . SER B 1 32 ? 2.203 -19.031 -4.055 1 98.81 32 SER B CA 1
ATOM 1320 C C . SER B 1 32 ? 2.832 -20.078 -4.969 1 98.81 32 SER B C 1
ATOM 1322 O O . SER B 1 32 ? 3.262 -21.125 -4.512 1 98.81 32 SER B O 1
ATOM 1324 N N . ALA B 1 33 ? 2.824 -19.734 -6.242 1 98.69 33 ALA B N 1
ATOM 1325 C CA . ALA B 1 33 ? 3.41 -20.594 -7.27 1 98.69 33 ALA B CA 1
ATOM 1326 C C . ALA B 1 33 ? 3.818 -19.781 -8.5 1 98.69 33 ALA B C 1
ATOM 1328 O O . ALA B 1 33 ? 3.523 -18.594 -8.586 1 98.69 33 ALA B O 1
ATOM 1329 N N . GLY B 1 34 ? 4.59 -20.438 -9.367 1 98.19 34 GLY B N 1
ATOM 1330 C CA . GLY B 1 34 ? 5 -19.797 -10.609 1 98.19 34 GLY B CA 1
ATOM 1331 C C . GLY B 1 34 ? 4.684 -20.625 -11.836 1 98.19 34 GLY B C 1
ATOM 1332 O O . GLY B 1 34 ? 4.723 -21.859 -11.789 1 98.19 34 GLY B O 1
ATOM 1333 N N . THR B 1 35 ? 4.41 -19.953 -12.922 1 97.12 35 THR B N 1
ATOM 1334 C CA . THR B 1 35 ? 4.094 -20.672 -14.156 1 97.12 35 THR B CA 1
ATOM 1335 C C . THR B 1 35 ? 5.348 -21.281 -14.766 1 97.12 35 THR B C 1
ATOM 1337 O O . THR B 1 35 ? 5.266 -22.266 -15.5 1 97.12 35 THR B O 1
ATOM 1340 N N . ARG B 1 36 ? 6.516 -20.672 -14.453 1 96.94 36 ARG B N 1
ATOM 1341 C CA . ARG B 1 36 ? 7.797 -21.156 -14.953 1 96.94 36 ARG B CA 1
ATOM 1342 C C . ARG B 1 36 ? 8.797 -21.328 -13.812 1 96.94 36 ARG B C 1
ATOM 1344 O O . ARG B 1 36 ? 9.992 -21.094 -13.992 1 96.94 36 ARG B O 1
ATOM 1351 N N . ALA B 1 37 ? 8.242 -21.641 -12.695 1 97.44 37 ALA B N 1
ATOM 1352 C CA . ALA B 1 37 ? 9.086 -21.781 -11.516 1 97.44 37 ALA B CA 1
ATOM 1353 C C . ALA B 1 37 ? 9.953 -23.031 -11.602 1 97.44 37 ALA B C 1
ATOM 1355 O O . ALA B 1 37 ? 9.508 -24.062 -12.117 1 97.44 37 ALA B O 1
ATOM 1356 N N . LEU B 1 38 ? 11.156 -22.953 -11.156 1 97.12 38 LEU B N 1
ATOM 1357 C CA . LEU B 1 38 ? 11.977 -24.125 -10.867 1 97.12 38 LEU B CA 1
ATOM 1358 C C . LEU B 1 38 ? 11.82 -24.547 -9.414 1 97.12 38 LEU B C 1
ATOM 1360 O O . LEU B 1 38 ? 12.203 -23.812 -8.5 1 97.12 38 LEU B O 1
ATOM 1364 N N . ASN B 1 39 ? 11.328 -25.766 -9.25 1 97.38 39 ASN B N 1
ATOM 1365 C CA . ASN B 1 39 ? 11.008 -26.219 -7.91 1 97.38 39 ASN B CA 1
ATOM 1366 C C . ASN B 1 39 ? 12.234 -26.203 -6.996 1 97.38 39 ASN B C 1
ATOM 1368 O O . ASN B 1 39 ? 13.297 -26.703 -7.359 1 97.38 39 ASN B O 1
ATOM 1372 N N . GLY B 1 40 ? 12 -25.531 -5.887 1 97.12 40 GLY B N 1
ATOM 1373 C CA . GLY B 1 40 ? 13.055 -25.547 -4.891 1 97.12 40 GLY B CA 1
ATOM 1374 C C . GLY B 1 40 ? 13.938 -24.312 -4.93 1 97.12 40 GLY B C 1
ATOM 1375 O O . GLY B 1 40 ? 14.734 -24.078 -4.023 1 97.12 40 GLY B O 1
ATOM 1376 N N . ASP B 1 41 ? 13.82 -23.5 -5.992 1 97 41 ASP B N 1
ATOM 1377 C CA . ASP B 1 41 ? 14.594 -22.266 -6.066 1 97 41 ASP B CA 1
ATOM 1378 C C . ASP B 1 41 ? 14.32 -21.375 -4.859 1 97 41 ASP B C 1
ATOM 1380 O O . ASP B 1 41 ? 13.195 -21.312 -4.359 1 97 41 ASP B O 1
ATOM 1384 N N . ALA B 1 42 ? 15.359 -20.672 -4.48 1 96.5 42 ALA B N 1
ATOM 1385 C CA . ALA B 1 42 ? 15.219 -19.75 -3.352 1 96.5 42 ALA B CA 1
ATOM 1386 C C . ALA B 1 42 ? 14.523 -18.469 -3.773 1 96.5 42 ALA B C 1
ATOM 1388 O O . ALA B 1 42 ? 14.508 -18.125 -4.957 1 96.5 42 ALA B O 1
ATOM 1389 N N . ILE B 1 43 ? 13.945 -17.828 -2.795 1 96.75 43 ILE B N 1
ATOM 1390 C CA . ILE B 1 43 ? 13.414 -16.5 -3.018 1 96.75 43 ILE B CA 1
ATOM 1391 C C . ILE B 1 43 ? 14.531 -15.555 -3.473 1 96.75 43 ILE B C 1
ATOM 1393 O O . ILE B 1 43 ? 15.68 -15.719 -3.068 1 96.75 43 ILE B O 1
ATOM 1397 N N . SER B 1 44 ? 14.18 -14.633 -4.355 1 96.38 44 SER B N 1
ATOM 1398 C CA . SER B 1 44 ? 15.18 -13.656 -4.777 1 96.38 44 SER B CA 1
ATOM 1399 C C . SER B 1 44 ? 15.781 -12.938 -3.578 1 96.38 44 SER B C 1
ATOM 1401 O O . SER B 1 44 ? 15.086 -12.656 -2.6 1 96.38 44 SER B O 1
ATOM 1403 N N . GLU B 1 45 ? 16.969 -12.594 -3.709 1 96.75 45 GLU B N 1
ATOM 1404 C CA . GLU B 1 45 ? 17.703 -11.977 -2.605 1 96.75 45 GLU B CA 1
ATOM 1405 C C . GLU B 1 45 ? 17.047 -10.68 -2.16 1 96.75 45 GLU B C 1
ATOM 1407 O O . GLU B 1 45 ? 16.859 -10.445 -0.962 1 96.75 45 GLU B O 1
ATOM 1412 N N . ASN B 1 46 ? 16.719 -9.797 -3.096 1 97.5 46 ASN B N 1
ATOM 1413 C CA . ASN B 1 46 ? 16.109 -8.523 -2.742 1 97.5 46 ASN B CA 1
ATOM 1414 C C . ASN B 1 46 ? 14.734 -8.727 -2.104 1 97.5 46 ASN B C 1
ATOM 1416 O O . ASN B 1 46 ? 14.359 -8 -1.183 1 97.5 46 ASN B O 1
ATOM 1420 N N . SER B 1 47 ? 13.969 -9.742 -2.594 1 97.69 47 SER B N 1
ATOM 1421 C CA . SER B 1 47 ? 12.695 -10.055 -1.951 1 97.69 47 SER B CA 1
ATOM 1422 C C . SER B 1 47 ? 12.906 -10.555 -0.525 1 97.69 47 SER B C 1
ATOM 1424 O O . SER B 1 47 ? 12.18 -10.156 0.39 1 97.69 47 SER B O 1
ATOM 1426 N N . ARG B 1 48 ? 13.891 -11.391 -0.376 1 97.69 48 ARG B N 1
ATOM 1427 C CA . ARG B 1 48 ? 14.227 -11.898 0.954 1 97.69 48 ARG B CA 1
ATOM 1428 C C . ARG B 1 48 ? 14.586 -10.75 1.896 1 97.69 48 ARG B C 1
ATOM 1430 O O . ARG B 1 48 ? 14.125 -10.719 3.043 1 97.69 48 ARG B O 1
ATOM 1437 N N . GLN B 1 49 ? 15.336 -9.828 1.434 1 97.75 49 GLN B N 1
ATOM 1438 C CA . GLN B 1 49 ? 15.773 -8.688 2.236 1 97.75 49 GLN B CA 1
ATOM 1439 C C . GLN B 1 49 ? 14.594 -7.828 2.666 1 97.75 49 GLN B C 1
ATOM 1441 O O . GLN B 1 49 ? 14.523 -7.391 3.816 1 97.75 49 GLN B O 1
ATOM 1446 N N . ILE B 1 50 ? 13.711 -7.59 1.755 1 97.12 50 ILE B N 1
ATOM 1447 C CA . ILE B 1 50 ? 12.539 -6.77 2.068 1 97.12 50 ILE B CA 1
ATOM 1448 C C . ILE B 1 50 ? 11.688 -7.469 3.123 1 97.12 50 ILE B C 1
ATOM 1450 O O . ILE B 1 50 ? 11.258 -6.848 4.098 1 97.12 50 ILE B O 1
ATOM 1454 N N . LEU B 1 51 ? 11.492 -8.773 2.959 1 98.06 51 LEU B N 1
ATOM 1455 C CA . LEU B 1 51 ? 10.719 -9.523 3.943 1 98.06 51 LEU B CA 1
ATOM 14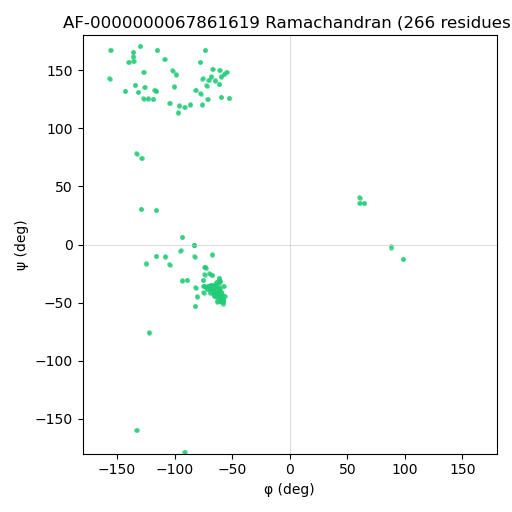56 C C . LEU B 1 51 ? 11.359 -9.438 5.32 1 98.06 51 LEU B C 1
ATOM 1458 O O . LEU B 1 51 ? 10.672 -9.227 6.32 1 98.06 51 LEU B O 1
ATOM 1462 N N . ALA B 1 52 ? 12.641 -9.547 5.34 1 97.75 52 ALA B N 1
ATOM 1463 C CA . ALA B 1 52 ? 13.375 -9.461 6.602 1 97.75 52 ALA B CA 1
ATOM 1464 C C . ALA B 1 52 ? 13.203 -8.086 7.234 1 97.75 52 ALA B C 1
ATOM 1466 O O . ALA B 1 52 ? 12.938 -7.973 8.43 1 97.75 52 ALA B O 1
ATOM 1467 N N . GLN B 1 53 ? 13.336 -7.066 6.453 1 95.31 53 GLN B N 1
ATOM 1468 C CA . GLN B 1 53 ? 13.203 -5.691 6.922 1 95.31 53 GLN B CA 1
ATOM 1469 C C . GLN B 1 53 ? 11.812 -5.438 7.508 1 95.31 53 GLN B C 1
ATOM 1471 O O . GLN B 1 53 ? 11.664 -4.66 8.453 1 95.31 53 GLN B O 1
ATOM 1476 N N . MET B 1 54 ? 10.852 -6.148 6.941 1 94.56 54 MET B N 1
ATOM 1477 C CA . MET B 1 54 ? 9.477 -5.953 7.379 1 94.56 54 MET B CA 1
ATOM 1478 C C . MET B 1 54 ? 9.102 -6.953 8.469 1 94.56 54 MET B C 1
ATOM 1480 O O . MET B 1 54 ? 7.93 -7.07 8.836 1 94.56 54 MET B O 1
ATOM 1484 N N . ASN B 1 55 ? 10.047 -7.738 8.953 1 96.25 55 ASN B N 1
ATOM 1485 C CA . ASN B 1 55 ? 9.883 -8.734 10.008 1 96.25 55 ASN B CA 1
ATOM 1486 C C . ASN B 1 55 ? 8.875 -9.812 9.609 1 96.25 55 ASN B C 1
ATOM 1488 O O . ASN B 1 55 ? 8.039 -10.211 10.422 1 96.25 55 ASN B O 1
ATOM 1492 N N . LEU B 1 56 ? 8.953 -10.203 8.344 1 97.56 56 LEU B N 1
ATOM 1493 C CA . LEU B 1 56 ? 8.141 -11.305 7.832 1 97.56 56 LEU B CA 1
ATOM 1494 C C . LEU B 1 56 ? 9 -12.539 7.57 1 97.56 56 LEU B C 1
ATOM 1496 O O . LEU B 1 56 ? 10.211 -12.422 7.383 1 97.56 56 LEU B O 1
ATOM 1500 N N . PRO B 1 57 ? 8.336 -13.711 7.512 1 97.81 57 PRO B N 1
ATOM 1501 C CA . PRO B 1 57 ? 9.109 -14.914 7.219 1 97.81 57 PRO B CA 1
ATOM 1502 C C . PRO B 1 57 ? 9.797 -14.867 5.859 1 97.81 57 PRO B C 1
ATOM 1504 O O . PRO B 1 57 ? 9.188 -14.445 4.871 1 97.81 57 PRO B O 1
ATOM 1507 N N . THR B 1 58 ? 11.055 -15.336 5.832 1 97.94 58 THR B N 1
ATOM 1508 C CA . THR B 1 58 ? 11.844 -15.203 4.613 1 97.94 58 THR B CA 1
ATOM 1509 C C . THR B 1 58 ? 12.023 -16.562 3.939 1 97.94 58 THR B C 1
ATOM 1511 O O . THR B 1 58 ? 12.555 -16.641 2.83 1 97.94 58 THR B O 1
ATOM 1514 N N . THR B 1 59 ? 11.672 -17.609 4.586 1 97 59 THR B N 1
ATOM 1515 C CA . THR B 1 59 ? 11.812 -18.938 4.02 1 97 59 THR B CA 1
ATOM 1516 C C . THR B 1 59 ? 10.797 -19.172 2.904 1 97 59 THR B C 1
ATOM 1518 O O . THR B 1 59 ? 9.594 -18.984 3.107 1 97 59 THR B O 1
ATOM 1521 N N . HIS B 1 60 ? 11.344 -19.516 1.86 1 97.81 60 HIS B N 1
ATOM 1522 C CA . HIS B 1 60 ? 10.5 -19.797 0.701 1 97.81 60 HIS B CA 1
ATOM 1523 C C . HIS B 1 60 ? 11.211 -20.719 -0.286 1 97.81 60 HIS B C 1
ATOM 1525 O O . HIS B 1 60 ? 12.422 -20.594 -0.492 1 97.81 60 HIS B O 1
ATOM 1531 N N . GLN B 1 61 ? 10.477 -21.609 -0.897 1 97.81 61 GLN B N 1
ATOM 1532 C CA . GLN B 1 61 ? 10.914 -22.422 -2.029 1 97.81 61 GLN B CA 1
ATOM 1533 C C . GLN B 1 61 ? 9.93 -22.312 -3.193 1 97.81 61 GLN B C 1
ATOM 1535 O O . GLN B 1 61 ? 8.734 -22.562 -3.029 1 97.81 61 GLN B O 1
ATOM 1540 N N . ALA B 1 62 ? 10.508 -21.969 -4.312 1 98.31 62 ALA B N 1
ATOM 1541 C CA . ALA B 1 62 ? 9.672 -21.812 -5.496 1 98.31 62 ALA B CA 1
ATOM 1542 C C . ALA B 1 62 ? 8.984 -23.125 -5.867 1 98.31 62 ALA B C 1
ATOM 1544 O O . ALA B 1 62 ? 9.508 -24.203 -5.594 1 98.31 62 ALA B O 1
ATOM 1545 N N . LYS B 1 63 ? 7.852 -23 -6.441 1 98.25 63 LYS B N 1
ATOM 1546 C CA . LYS B 1 63 ? 7.055 -24.141 -6.883 1 98.25 63 LYS B CA 1
ATOM 1547 C C . LYS B 1 63 ? 6.344 -23.844 -8.203 1 98.25 63 LYS B C 1
ATOM 1549 O O . LYS B 1 63 ? 5.746 -22.766 -8.359 1 98.25 63 LYS B O 1
ATOM 1554 N N . LYS B 1 64 ? 6.484 -24.812 -9.102 1 98.44 64 LYS B N 1
ATOM 1555 C CA . LYS B 1 64 ? 5.707 -24.703 -10.328 1 98.44 64 LYS B CA 1
ATOM 1556 C C . LYS B 1 64 ? 4.23 -24.969 -10.078 1 98.44 64 LYS B C 1
ATOM 1558 O O . LYS B 1 64 ? 3.883 -25.922 -9.367 1 98.44 64 LYS B O 1
ATOM 1563 N N . ILE B 1 65 ? 3.424 -24.172 -10.648 1 98.19 6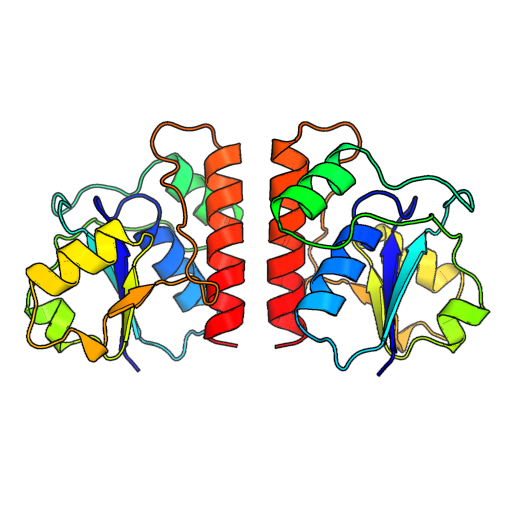5 ILE B N 1
ATOM 1564 C CA . ILE B 1 65 ? 1.986 -24.297 -10.43 1 98.19 65 ILE B CA 1
ATOM 1565 C C . ILE B 1 65 ? 1.49 -25.625 -11.008 1 98.19 65 ILE B C 1
ATOM 1567 O O . ILE B 1 65 ? 1.938 -26.047 -12.078 1 98.19 65 ILE B O 1
ATOM 1571 N N . THR B 1 66 ? 0.588 -26.281 -10.375 1 97 66 THR B N 1
ATOM 1572 C CA . THR B 1 66 ? 0.003 -27.547 -10.812 1 97 66 THR B CA 1
ATOM 1573 C C . THR B 1 66 ? -1.521 -27.484 -10.766 1 97 66 THR B C 1
ATOM 1575 O O . THR B 1 66 ? -2.09 -26.547 -10.203 1 97 66 THR B O 1
ATOM 1578 N N . GLU B 1 67 ? -2.076 -28.484 -11.312 1 96.31 67 GLU B N 1
ATOM 1579 C CA . GLU B 1 67 ? -3.529 -28.609 -11.242 1 96.31 67 GLU B CA 1
ATOM 1580 C C . GLU B 1 67 ? -4.004 -28.719 -9.797 1 96.31 67 GLU B C 1
ATOM 1582 O O . GLU B 1 67 ? -5.074 -28.219 -9.445 1 96.31 67 GLU B O 1
ATOM 1587 N N . ALA B 1 68 ? -3.268 -29.375 -9.031 1 97.38 68 ALA B N 1
ATOM 1588 C CA . ALA B 1 68 ? -3.615 -29.531 -7.621 1 97.38 68 ALA B CA 1
ATOM 1589 C C . ALA B 1 68 ? -3.689 -28.172 -6.918 1 97.38 68 ALA B C 1
ATOM 1591 O O . ALA B 1 68 ? -4.527 -27.969 -6.035 1 97.38 68 ALA B O 1
ATOM 1592 N N . ASP B 1 69 ? -2.771 -27.234 -7.273 1 97.88 69 ASP B N 1
ATOM 1593 C CA . ASP B 1 69 ? -2.801 -25.891 -6.719 1 97.88 69 ASP B CA 1
ATOM 1594 C C . ASP B 1 69 ? -4.082 -25.156 -7.113 1 97.88 69 ASP B C 1
ATOM 1596 O O . ASP B 1 69 ? -4.691 -24.484 -6.289 1 97.88 69 ASP B O 1
ATOM 1600 N N . ILE B 1 70 ? -4.43 -25.359 -8.344 1 97.25 70 ILE B N 1
ATOM 1601 C CA . ILE B 1 70 ? -5.625 -24.719 -8.883 1 97.25 70 ILE B CA 1
ATOM 1602 C C . ILE B 1 70 ? -6.863 -25.266 -8.18 1 97.25 70 ILE B C 1
ATOM 1604 O O . ILE B 1 70 ? -7.742 -24.5 -7.773 1 97.25 70 ILE B O 1
ATOM 1608 N N . ASP B 1 71 ? -6.902 -26.562 -7.969 1 96.75 71 ASP B N 1
ATOM 1609 C CA . ASP B 1 71 ? -8.031 -27.203 -7.297 1 96.75 71 ASP B CA 1
ATOM 1610 C C . ASP B 1 71 ? -8.133 -26.75 -5.844 1 96.75 71 ASP B C 1
ATOM 1612 O O . ASP B 1 71 ? -9.234 -26.594 -5.312 1 96.75 71 ASP B O 1
ATOM 1616 N N . TRP B 1 72 ? -7.082 -26.531 -5.215 1 97.94 72 TRP B N 1
ATOM 1617 C CA . TRP B 1 72 ? -6.992 -26.141 -3.812 1 97.94 72 TRP B CA 1
ATOM 1618 C C . TRP B 1 72 ? -7.504 -24.719 -3.609 1 97.94 72 TRP B C 1
ATOM 1620 O O . TRP B 1 72 ? -8.203 -24.438 -2.633 1 97.94 72 TRP B O 1
ATOM 1630 N N . ALA B 1 73 ? -7.246 -23.891 -4.566 1 98.31 73 ALA B N 1
ATOM 1631 C CA . ALA B 1 73 ? -7.441 -22.453 -4.391 1 98.31 73 ALA B CA 1
ATOM 1632 C C . ALA B 1 73 ? -8.906 -22.062 -4.605 1 98.31 73 ALA B C 1
ATOM 1634 O O . ALA B 1 73 ? -9.531 -22.5 -5.57 1 98.31 73 ALA B O 1
ATOM 1635 N N . ASP B 1 74 ? -9.398 -21.266 -3.691 1 98.31 74 ASP B N 1
ATOM 1636 C CA . ASP B 1 74 ? -10.703 -20.641 -3.893 1 98.31 74 ASP B CA 1
ATOM 1637 C C . ASP B 1 74 ? -10.57 -19.391 -4.766 1 98.31 74 ASP B C 1
ATOM 1639 O O . ASP B 1 74 ? -11.469 -19.078 -5.555 1 98.31 74 ASP B O 1
ATOM 1643 N N . GLN B 1 75 ? -9.477 -18.656 -4.578 1 98.06 75 GLN B N 1
ATOM 1644 C CA . GLN B 1 75 ? -9.141 -17.453 -5.348 1 98.06 75 GLN B CA 1
ATOM 1645 C C . GLN B 1 75 ? -7.68 -17.469 -5.773 1 98.06 75 GLN B C 1
ATOM 1647 O O . GLN B 1 75 ? -6.805 -17.875 -5.008 1 98.06 75 GLN B O 1
ATOM 1652 N N . ILE B 1 76 ? -7.531 -17.078 -7 1 98.62 76 ILE B N 1
ATOM 1653 C CA . ILE B 1 76 ? -6.184 -17.031 -7.559 1 98.62 76 ILE B CA 1
ATOM 1654 C C . ILE B 1 76 ? -5.879 -15.617 -8.055 1 98.62 76 ILE B C 1
ATOM 1656 O O . ILE B 1 76 ? -6.637 -15.055 -8.859 1 98.62 76 ILE B O 1
ATOM 1660 N N . TYR B 1 77 ? -4.781 -15.062 -7.57 1 98.56 77 TYR B N 1
ATOM 1661 C CA . TYR B 1 77 ? -4.387 -13.711 -7.965 1 98.56 77 TYR B CA 1
ATOM 1662 C C . TYR B 1 77 ? -3.045 -13.727 -8.688 1 98.56 77 TYR B C 1
ATOM 1664 O O . TYR B 1 77 ? -2.092 -14.359 -8.227 1 98.56 77 TYR B O 1
ATOM 1672 N N . VAL B 1 78 ? -3.01 -13.031 -9.805 1 98.56 78 VAL B N 1
ATOM 1673 C CA . VAL B 1 78 ? -1.802 -12.938 -10.617 1 98.56 78 VAL B CA 1
ATOM 1674 C C . VAL B 1 78 ? -1.303 -11.492 -10.641 1 98.56 78 VAL B C 1
ATOM 1676 O O . VAL B 1 78 ? -2.023 -10.578 -10.242 1 98.56 78 VAL B O 1
ATOM 1679 N N . MET B 1 79 ? -0.065 -11.281 -11.133 1 97.75 79 MET B N 1
ATOM 1680 C CA . MET B 1 79 ? 0.601 -9.984 -11.031 1 97.75 79 MET B CA 1
ATOM 1681 C C . MET B 1 79 ? 0.356 -9.148 -12.273 1 97.75 79 MET B C 1
ATOM 1683 O O . MET B 1 79 ? 0.402 -7.914 -12.219 1 97.75 79 MET B O 1
ATOM 1687 N N . THR B 1 80 ? 0.199 -9.797 -13.414 1 97.69 80 THR B N 1
ATOM 1688 C CA . THR B 1 80 ? 0.052 -9.07 -14.672 1 97.69 80 THR B CA 1
ATOM 1689 C C . THR B 1 80 ? -1.064 -9.68 -15.516 1 97.69 80 THR B C 1
ATOM 1691 O O . THR B 1 80 ? -1.451 -10.836 -15.312 1 97.69 80 THR B O 1
ATOM 1694 N N . GLN B 1 81 ? -1.505 -8.859 -16.484 1 97.12 81 GLN B N 1
ATOM 1695 C CA . GLN B 1 81 ? -2.5 -9.352 -17.438 1 97.12 81 GLN B CA 1
ATOM 1696 C C . GLN B 1 81 ? -1.959 -10.531 -18.234 1 97.12 81 GLN B C 1
ATOM 1698 O O . GLN B 1 81 ? -2.707 -11.445 -18.594 1 97.12 81 GLN B O 1
ATOM 1703 N N . ASN B 1 82 ? -0.666 -10.484 -18.469 1 96.62 82 ASN B N 1
ATOM 1704 C CA . ASN B 1 82 ? -0.045 -11.602 -19.172 1 96.62 82 ASN B CA 1
ATOM 1705 C C . ASN B 1 82 ? -0.115 -12.891 -18.359 1 96.62 82 ASN B C 1
ATOM 1707 O O . ASN B 1 82 ? -0.406 -13.961 -18.891 1 96.62 82 ASN B O 1
ATOM 1711 N N . HIS B 1 83 ? 0.166 -12.812 -17.031 1 97.19 83 HIS B N 1
ATOM 1712 C CA . HIS B 1 83 ? 0.011 -13.969 -16.156 1 97.19 83 HIS B CA 1
ATOM 1713 C C . HIS B 1 83 ? -1.413 -14.516 -16.203 1 97.19 83 HIS B C 1
ATOM 1715 O O . HIS B 1 83 ? -1.62 -15.727 -16.219 1 97.19 83 HIS B O 1
ATOM 1721 N N . GLN B 1 84 ? -2.354 -13.578 -16.156 1 97 84 GLN B N 1
ATOM 1722 C CA . GLN B 1 84 ? -3.762 -13.953 -16.172 1 97 84 GLN B CA 1
ATOM 1723 C C . GLN B 1 84 ? -4.117 -14.758 -17.422 1 97 84 GLN B C 1
ATOM 1725 O O . GLN B 1 84 ? -4.719 -15.828 -17.328 1 97 84 GLN B O 1
ATOM 1730 N N . ALA B 1 85 ? -3.74 -14.219 -18.562 1 96.69 85 ALA B N 1
ATOM 1731 C CA . ALA B 1 85 ? -4.016 -14.883 -19.828 1 96.69 85 ALA B CA 1
ATOM 1732 C C . ALA B 1 85 ? -3.344 -16.25 -19.891 1 96.69 85 ALA B C 1
ATOM 1734 O O . ALA B 1 85 ? -3.961 -17.234 -20.312 1 96.69 85 ALA B O 1
ATOM 1735 N N . GLU B 1 86 ? -2.125 -16.297 -19.5 1 96.56 86 GLU B N 1
ATOM 1736 C CA . GLU B 1 86 ? -1.362 -17.547 -19.5 1 96.56 86 GLU B CA 1
ATOM 1737 C C . GLU B 1 86 ? -2.018 -18.594 -18.609 1 96.56 86 GLU B C 1
ATOM 1739 O O . GLU B 1 86 ? -2.207 -19.734 -19.031 1 96.56 86 GLU B O 1
ATOM 1744 N N . LEU B 1 87 ? -2.365 -18.156 -17.375 1 96.62 87 LEU B N 1
ATOM 1745 C CA . LEU B 1 87 ? -2.943 -19.109 -16.438 1 96.62 87 LEU B CA 1
ATOM 1746 C C . LEU B 1 87 ? -4.309 -19.594 -16.906 1 96.62 87 LEU B C 1
ATOM 1748 O O . LEU B 1 87 ? -4.656 -20.766 -16.734 1 96.62 87 LEU B O 1
ATOM 1752 N N . LYS B 1 88 ? -5.094 -18.703 -17.453 1 96.06 88 LYS B N 1
ATOM 1753 C CA . LYS B 1 88 ? -6.406 -19.094 -17.969 1 96.06 88 LYS B CA 1
ATOM 1754 C C . LYS B 1 88 ? -6.273 -20.062 -19.141 1 96.06 88 LYS B C 1
ATOM 1756 O O . LYS B 1 88 ? -7.125 -20.938 -19.328 1 96.06 88 LYS B O 1
ATOM 1761 N N . SER B 1 89 ? -5.227 -19.875 -19.922 1 95.56 89 SER B N 1
ATOM 1762 C CA . SER B 1 89 ? -4.965 -20.781 -21.031 1 95.56 89 SER B CA 1
ATOM 1763 C C . SER B 1 89 ? -4.543 -22.156 -20.516 1 95.56 89 SER B C 1
ATOM 1765 O O . SER B 1 89 ? -4.949 -23.188 -21.078 1 95.56 89 SER B O 1
ATOM 1767 N N . LEU B 1 90 ? -3.771 -22.172 -19.453 1 93.62 90 LEU B N 1
ATOM 1768 C CA . LEU B 1 90 ? -3.266 -23.422 -18.891 1 93.62 90 LEU B CA 1
ATOM 1769 C C . LEU B 1 90 ? -4.367 -24.172 -18.156 1 93.62 90 LEU B C 1
ATOM 1771 O O . LEU B 1 90 ? -4.387 -25.406 -18.141 1 93.62 90 LEU B O 1
ATOM 1775 N N . PHE B 1 91 ? -5.207 -23.391 -17.531 1 94.88 91 PHE B N 1
ATOM 1776 C CA . PHE B 1 91 ? -6.277 -23.984 -16.734 1 94.88 91 PHE B CA 1
ATOM 1777 C C . PHE B 1 91 ? -7.625 -23.375 -17.109 1 94.88 91 PHE B C 1
ATOM 1779 O O . PHE B 1 91 ? -8.281 -22.734 -16.297 1 94.88 91 PHE B O 1
ATOM 1786 N N . PRO B 1 92 ? -8.211 -23.688 -18.219 1 92.75 92 PRO B N 1
ATOM 1787 C CA . PRO B 1 92 ? -9.406 -23.047 -18.75 1 92.75 92 PRO B CA 1
ATOM 1788 C C . PRO B 1 92 ? -10.664 -23.344 -17.938 1 92.75 92 PRO B C 1
ATOM 1790 O O . PRO B 1 92 ? -11.602 -22.562 -17.938 1 92.75 92 PRO B O 1
ATOM 1793 N N . LYS B 1 93 ? -10.742 -24.453 -17.203 1 92.75 93 LYS B N 1
ATOM 1794 C CA . LYS B 1 93 ? -11.93 -24.828 -16.438 1 92.75 93 LYS B CA 1
ATOM 1795 C C . LYS B 1 93 ? -12.086 -23.953 -15.203 1 92.75 93 LYS B C 1
ATOM 1797 O O . LYS B 1 93 ? -13.18 -23.859 -14.641 1 92.75 93 LYS B O 1
ATOM 1802 N N . GLU B 1 94 ? -11.016 -23.297 -14.758 1 91.12 94 GLU B N 1
ATOM 1803 C CA . GLU B 1 94 ? -11.039 -22.562 -13.508 1 91.12 94 GLU B CA 1
ATOM 1804 C C . GLU B 1 94 ? -10.828 -21.062 -13.742 1 91.12 94 GLU B C 1
ATOM 1806 O O . GLU B 1 94 ? -10.281 -20.359 -12.891 1 91.12 94 GLU B O 1
ATOM 1811 N N . ASN B 1 95 ? -11.234 -20.562 -14.852 1 90.38 95 ASN B N 1
ATOM 1812 C CA . ASN B 1 95 ? -11.008 -19.188 -15.281 1 90.38 95 ASN B CA 1
ATOM 1813 C C . ASN B 1 95 ? -11.656 -18.188 -14.328 1 90.38 95 ASN B C 1
ATOM 1815 O O . ASN B 1 95 ? -11.125 -17.109 -14.102 1 90.38 95 ASN B O 1
ATOM 1819 N N . ASP B 1 96 ? -12.711 -18.641 -13.711 1 92.38 96 ASP B N 1
ATOM 1820 C CA . ASP B 1 96 ? -13.523 -17.719 -12.922 1 92.38 96 ASP B CA 1
ATOM 1821 C C . ASP B 1 96 ? -12.82 -17.328 -11.625 1 92.38 96 ASP B C 1
ATOM 1823 O O . ASP B 1 96 ? -13.125 -16.297 -11.023 1 92.38 96 ASP B O 1
ATOM 1827 N N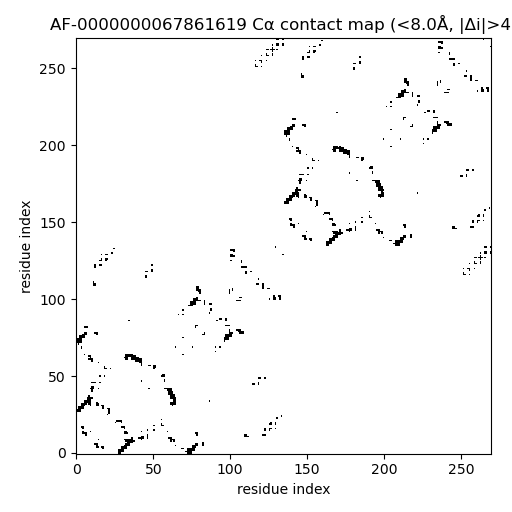 . LYS B 1 97 ? -11.805 -18.172 -11.172 1 95.19 97 LYS B N 1
ATOM 1828 C CA . LYS B 1 97 ? -11.156 -17.891 -9.898 1 95.19 97 LYS B CA 1
ATOM 1829 C C . LYS B 1 97 ? -9.883 -17.078 -10.102 1 95.19 97 LYS B C 1
ATOM 1831 O O . LYS B 1 97 ? -9.258 -16.641 -9.133 1 95.19 97 LYS B O 1
ATOM 1836 N N . ILE B 1 98 ? -9.484 -16.828 -11.422 1 97.12 98 ILE B N 1
ATOM 1837 C CA . ILE B 1 98 ? -8.211 -16.172 -11.727 1 97.12 98 ILE B CA 1
ATOM 1838 C C . ILE B 1 98 ? -8.43 -14.68 -11.938 1 97.12 98 ILE B C 1
ATOM 1840 O O . ILE B 1 98 ? -9.18 -14.273 -12.828 1 97.12 98 ILE B O 1
ATOM 1844 N N . GLN B 1 99 ? -7.777 -13.883 -11.094 1 96.62 99 GLN B N 1
ATOM 1845 C CA . GLN B 1 99 ? -7.941 -12.438 -11.164 1 96.62 99 GLN B CA 1
ATOM 1846 C C . GLN B 1 99 ? -6.613 -11.719 -10.953 1 96.62 99 GLN B C 1
ATOM 1848 O O . GLN B 1 99 ? -5.676 -12.289 -10.391 1 96.62 99 GLN B O 1
ATOM 1853 N N . LEU B 1 100 ? -6.613 -10.5 -11.484 1 97.44 100 LEU B N 1
ATOM 1854 C CA . LEU B 1 100 ? -5.48 -9.641 -11.164 1 97.44 100 LEU B CA 1
ATOM 1855 C C . LEU B 1 100 ? -5.5 -9.242 -9.695 1 97.44 100 LEU B C 1
ATOM 1857 O O . LEU B 1 100 ? -6.566 -8.984 -9.125 1 97.44 100 LEU B O 1
ATOM 1861 N N . ILE B 1 101 ? -4.355 -9.125 -9.102 1 97.5 101 ILE B N 1
ATOM 1862 C CA . ILE B 1 101 ? -4.258 -8.781 -7.688 1 97.5 101 ILE B CA 1
ATOM 1863 C C . ILE B 1 101 ? -4.738 -7.352 -7.465 1 97.5 101 ILE B C 1
ATOM 1865 O O . ILE B 1 101 ? -5.352 -7.047 -6.441 1 97.5 101 ILE B O 1
ATOM 1869 N N . SER B 1 102 ? -4.453 -6.441 -8.438 1 94.69 102 SER B N 1
ATOM 1870 C CA . SER B 1 102 ? -4.875 -5.047 -8.344 1 94.69 102 SER B CA 1
ATOM 1871 C C . SER B 1 102 ? -6.355 -4.891 -8.672 1 94.69 102 SER B C 1
ATOM 1873 O O . SER B 1 102 ? -6.812 -5.344 -9.727 1 94.69 102 SER B O 1
ATOM 1875 N N . GLU B 1 103 ? -7.074 -4.238 -7.855 1 89.31 103 GLU B N 1
ATOM 1876 C CA . GLU B 1 103 ? -8.484 -3.992 -8.133 1 89.31 103 GLU B CA 1
ATOM 1877 C C . GLU B 1 103 ? -8.664 -3.059 -9.32 1 89.31 103 GLU B C 1
ATOM 1879 O O . GLU B 1 103 ? -9.68 -3.125 -10.023 1 89.31 103 GLU B O 1
ATOM 1884 N N . GLU B 1 104 ? -7.668 -2.262 -9.531 1 86.81 104 GLU B N 1
ATOM 1885 C CA . GLU B 1 104 ? -7.727 -1.306 -10.633 1 86.81 104 GLU B CA 1
ATOM 1886 C C . GLU B 1 104 ? -7.32 -1.958 -11.953 1 86.81 104 GLU B C 1
ATOM 1888 O O . GLU B 1 104 ? -7.32 -1.307 -13 1 86.81 104 GLU B O 1
ATOM 1893 N N . LYS B 1 105 ? -6.969 -3.244 -11.953 1 88.69 105 LYS B N 1
ATOM 1894 C CA . LYS B 1 105 ? -6.609 -4.051 -13.117 1 88.69 105 LYS B CA 1
ATOM 1895 C C . LYS B 1 105 ? -5.328 -3.535 -13.766 1 88.69 105 LYS B C 1
ATOM 1897 O O . LYS B 1 105 ? -5.227 -3.479 -14.992 1 88.69 105 LYS B O 1
ATOM 1902 N N . THR B 1 106 ? -4.48 -3.096 -12.852 1 91.75 106 THR B N 1
ATOM 1903 C CA . THR B 1 106 ? -3.154 -2.689 -13.297 1 91.75 106 THR B CA 1
ATOM 1904 C C . THR B 1 106 ? -2.121 -3.766 -12.977 1 91.75 106 THR B C 1
ATOM 1906 O O . THR B 1 106 ? -2.254 -4.484 -11.984 1 91.75 106 THR B O 1
ATOM 1909 N N . ASP B 1 107 ? -1.104 -3.797 -13.852 1 96.31 107 ASP B N 1
ATOM 1910 C CA . ASP B 1 107 ? -0.033 -4.77 -13.648 1 96.31 107 ASP B CA 1
ATOM 1911 C C . ASP B 1 107 ? 0.897 -4.332 -12.516 1 96.31 107 ASP B C 1
ATOM 1913 O O . ASP B 1 107 ? 1.138 -3.137 -12.336 1 96.31 107 ASP B O 1
ATOM 1917 N N . ILE B 1 108 ? 1.339 -5.285 -11.773 1 96.69 108 ILE B N 1
ATOM 1918 C CA . ILE B 1 108 ? 2.469 -5.066 -10.875 1 96.69 108 ILE B CA 1
ATOM 1919 C C . ILE B 1 108 ? 3.756 -5.543 -11.547 1 96.69 108 ILE B C 1
ATOM 1921 O O . ILE B 1 108 ? 3.951 -6.746 -11.75 1 96.69 108 ILE B O 1
ATOM 1925 N N . PRO B 1 109 ? 4.594 -4.566 -11.82 1 93.94 109 PRO B N 1
ATOM 1926 C CA . PRO B 1 109 ? 5.781 -4.914 -12.602 1 93.94 109 PRO B CA 1
ATOM 1927 C C . PRO B 1 109 ? 6.742 -5.828 -11.844 1 93.94 109 PRO B C 1
ATOM 1929 O O . PRO B 1 109 ? 6.809 -5.777 -10.609 1 93.94 109 PRO B O 1
ATOM 1932 N N . ASP B 1 110 ? 7.449 -6.613 -12.633 1 95.06 110 ASP B N 1
ATOM 1933 C CA . ASP B 1 110 ? 8.492 -7.48 -12.086 1 95.06 110 ASP B CA 1
ATOM 1934 C C . ASP B 1 110 ? 9.75 -6.68 -11.75 1 95.06 110 ASP B C 1
ATOM 1936 O O . ASP B 1 110 ? 10.375 -6.09 -12.633 1 95.06 110 ASP B O 1
ATOM 1940 N N . PRO B 1 111 ? 10.133 -6.727 -10.508 1 95 111 PRO B N 1
ATOM 1941 C CA . PRO B 1 111 ? 11.328 -5.973 -10.125 1 95 111 PRO B CA 1
ATOM 1942 C C . PRO B 1 111 ? 12.625 -6.727 -10.422 1 95 111 PRO B C 1
ATOM 1944 O O . PRO B 1 111 ? 13.711 -6.199 -10.203 1 95 111 PRO B O 1
ATOM 1947 N N . TYR B 1 112 ? 12.5 -7.895 -10.938 1 92.12 112 TYR B N 1
ATOM 1948 C CA . TYR B 1 112 ? 13.648 -8.781 -11.102 1 92.12 112 TYR B CA 1
ATOM 1949 C C . TYR B 1 112 ? 14.781 -8.078 -11.836 1 92.12 112 TYR B C 1
ATOM 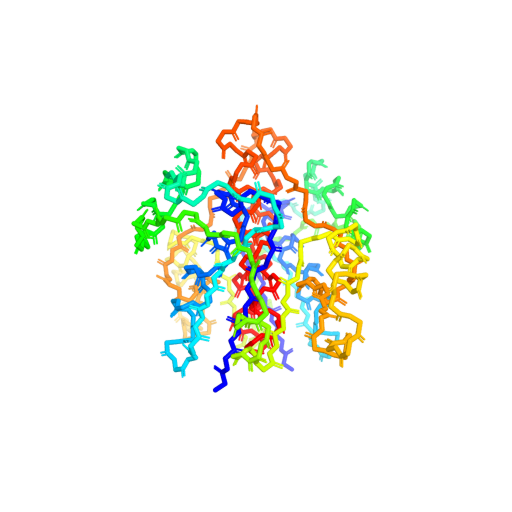1951 O O . TYR B 1 112 ? 14.562 -7.473 -12.891 1 92.12 112 TYR B O 1
ATOM 1959 N N . GLY B 1 113 ? 15.891 -8.133 -11.195 1 89.88 113 GLY B N 1
ATOM 1960 C CA . GLY B 1 113 ? 17.062 -7.508 -11.781 1 89.88 113 GLY B CA 1
ATOM 1961 C C . GLY B 1 113 ? 17.203 -6.039 -11.422 1 89.88 113 GLY B C 1
ATOM 1962 O O . GLY B 1 113 ? 18.172 -5.387 -11.805 1 89.88 113 GLY B O 1
ATOM 1963 N N . GLY B 1 114 ? 16.219 -5.484 -10.672 1 92.81 114 GLY B N 1
ATOM 1964 C CA . GLY B 1 114 ? 16.234 -4.078 -10.305 1 92.81 114 GLY B CA 1
ATOM 1965 C C . GLY B 1 114 ? 16.922 -3.818 -8.977 1 92.81 114 GLY B C 1
ATOM 1966 O O . GLY B 1 114 ? 17.484 -4.734 -8.367 1 92.81 114 GLY B O 1
ATOM 1967 N N . SER B 1 115 ? 16.938 -2.557 -8.586 1 93.94 115 SER B N 1
ATOM 1968 C CA . SER B 1 115 ? 17.516 -2.131 -7.312 1 93.94 115 SER B CA 1
ATOM 1969 C C . SER B 1 115 ? 16.625 -2.525 -6.141 1 93.94 115 SER B C 1
ATOM 1971 O O . SER B 1 115 ? 15.477 -2.93 -6.332 1 93.94 115 SER B O 1
ATOM 1973 N N . ILE B 1 116 ? 17.172 -2.426 -4.914 1 94.56 116 ILE B N 1
ATOM 1974 C CA . ILE B 1 116 ? 16.406 -2.732 -3.705 1 94.56 116 ILE B CA 1
ATOM 1975 C C . ILE B 1 116 ? 15.203 -1.795 -3.6 1 94.56 116 ILE B C 1
ATOM 1977 O O . ILE B 1 116 ? 14.141 -2.193 -3.127 1 94.56 116 ILE B O 1
ATOM 1981 N N . GLU B 1 117 ? 15.406 -0.565 -4.129 1 94.38 117 GLU B N 1
ATOM 1982 C CA . GLU B 1 117 ? 14.305 0.397 -4.113 1 94.38 117 GLU B CA 1
ATOM 1983 C C . GLU B 1 117 ? 13.148 -0.071 -4.992 1 94.38 117 GLU B C 1
ATOM 1985 O O . GLU B 1 117 ? 11.984 0.119 -4.645 1 94.38 117 GLU B O 1
ATOM 1990 N N . GLN B 1 118 ? 13.477 -0.692 -6.066 1 95.12 118 GLN B N 1
ATOM 1991 C CA . GLN B 1 118 ? 12.438 -1.207 -6.949 1 95.12 118 GLN B CA 1
ATOM 1992 C C . GLN B 1 118 ? 11.672 -2.35 -6.293 1 95.12 118 GLN B C 1
ATOM 1994 O O . GLN B 1 118 ? 10.453 -2.465 -6.461 1 95.12 118 GLN B O 1
ATOM 1999 N N . TYR B 1 119 ? 12.375 -3.166 -5.523 1 96.44 119 TYR B N 1
ATOM 2000 C CA . TYR B 1 119 ? 11.711 -4.23 -4.777 1 96.44 119 TYR B CA 1
ATOM 2001 C C . TYR B 1 119 ? 10.844 -3.654 -3.664 1 96.44 119 TYR B C 1
ATOM 2003 O O . TYR B 1 119 ? 9.773 -4.188 -3.361 1 96.44 119 TYR B O 1
ATOM 2011 N N . GLU B 1 120 ? 11.328 -2.578 -3.098 1 96.25 120 GLU B N 1
ATOM 2012 C CA . GLU B 1 120 ? 10.555 -1.918 -2.051 1 96.25 120 GLU B CA 1
ATOM 2013 C C . GLU B 1 120 ? 9.258 -1.333 -2.605 1 96.25 120 GLU B C 1
ATOM 2015 O O . GLU B 1 120 ? 8.203 -1.449 -1.983 1 96.25 120 GLU B O 1
ATOM 2020 N N . ILE B 1 121 ? 9.344 -0.735 -3.77 1 96.56 121 ILE B N 1
ATOM 2021 C CA . ILE B 1 121 ? 8.156 -0.239 -4.449 1 96.56 121 ILE B CA 1
ATOM 2022 C C . ILE B 1 121 ? 7.184 -1.39 -4.691 1 96.56 121 ILE B C 1
ATOM 2024 O O . ILE B 1 121 ? 5.996 -1.287 -4.371 1 96.56 121 ILE B O 1
ATOM 2028 N N . THR B 1 122 ? 7.703 -2.482 -5.191 1 97.25 122 THR B N 1
ATOM 2029 C CA . THR B 1 122 ? 6.879 -3.65 -5.48 1 97.25 122 THR B CA 1
ATOM 2030 C C . THR B 1 122 ? 6.211 -4.172 -4.211 1 97.25 122 THR B C 1
ATOM 2032 O O . THR B 1 122 ? 5.023 -4.5 -4.215 1 97.25 122 THR B O 1
ATOM 2035 N N . TYR B 1 123 ? 6.953 -4.203 -3.121 1 97.75 123 TYR B N 1
ATOM 2036 C CA . TYR B 1 123 ? 6.418 -4.672 -1.847 1 97.75 123 TYR B CA 1
ATOM 2037 C C . TYR B 1 123 ? 5.207 -3.848 -1.425 1 97.75 123 TYR B C 1
ATOM 2039 O O . TYR B 1 123 ? 4.148 -4.398 -1.124 1 97.75 123 TYR B O 1
ATOM 2047 N N . TYR B 1 124 ? 5.363 -2.559 -1.466 1 96.94 124 TYR B N 1
ATOM 2048 C CA . TYR B 1 124 ? 4.281 -1.718 -0.963 1 96.94 124 TYR B CA 1
ATOM 2049 C C . TYR B 1 124 ? 3.125 -1.664 -1.955 1 96.94 124 TYR B C 1
ATOM 2051 O O . TYR B 1 124 ? 1.966 -1.524 -1.56 1 96.94 124 TYR B O 1
ATOM 2059 N N . GLU B 1 125 ? 3.449 -1.775 -3.236 1 96.81 125 GLU B N 1
ATOM 2060 C CA . GLU B 1 125 ? 2.379 -1.895 -4.223 1 96.81 125 GLU B CA 1
ATOM 2061 C C . GLU B 1 125 ? 1.529 -3.137 -3.967 1 96.81 125 GLU B C 1
ATOM 2063 O O . GLU B 1 125 ? 0.299 -3.068 -3.99 1 96.81 125 GLU B O 1
ATOM 2068 N N . LEU B 1 126 ? 2.195 -4.223 -3.674 1 98 126 LEU B N 1
ATOM 2069 C CA . LEU B 1 126 ? 1.497 -5.465 -3.355 1 98 126 LEU B CA 1
ATOM 2070 C C . LEU B 1 126 ? 0.702 -5.324 -2.062 1 98 126 LEU B C 1
ATOM 2072 O O . LEU B 1 126 ? -0.458 -5.734 -1.993 1 98 126 LEU B O 1
ATOM 2076 N N . LYS B 1 127 ? 1.335 -4.742 -1.101 1 97.44 127 LYS B N 1
ATOM 2077 C CA . LYS B 1 127 ? 0.664 -4.598 0.188 1 97.44 127 LYS B CA 1
ATOM 2078 C C . LYS B 1 127 ? -0.593 -3.742 0.061 1 97.44 127 LYS B C 1
ATOM 2080 O O . LYS B 1 127 ? -1.629 -4.059 0.65 1 97.44 127 LYS B O 1
ATOM 2085 N N . SER B 1 128 ? -0.501 -2.643 -0.75 1 96.38 128 SER B N 1
ATOM 2086 C CA . SER B 1 128 ? -1.672 -1.796 -0.954 1 96.38 128 SER B CA 1
ATOM 2087 C C . SER B 1 128 ? -2.777 -2.547 -1.688 1 96.38 128 SER B C 1
ATOM 2089 O O . SER B 1 128 ? -3.945 -2.479 -1.301 1 96.38 128 SER B O 1
ATOM 2091 N N . ALA B 1 129 ? -2.457 -3.297 -2.688 1 96.81 129 ALA B N 1
ATOM 2092 C CA . ALA B 1 129 ? -3.439 -4.062 -3.449 1 96.81 129 ALA B CA 1
ATOM 2093 C C . ALA B 1 129 ? -4.102 -5.125 -2.578 1 96.81 129 ALA B C 1
ATOM 2095 O O . ALA B 1 129 ? -5.32 -5.312 -2.637 1 96.81 129 ALA B O 1
ATOM 2096 N N . ILE B 1 130 ? -3.318 -5.754 -1.787 1 97.31 130 ILE B N 1
ATOM 2097 C CA . ILE B 1 130 ? -3.807 -6.82 -0.92 1 97.31 130 ILE B CA 1
ATOM 2098 C C . ILE B 1 130 ? -4.707 -6.234 0.163 1 97.31 130 ILE B C 1
ATOM 2100 O O . ILE B 1 130 ? -5.773 -6.777 0.456 1 97.31 130 ILE B O 1
ATOM 2104 N N . SER B 1 131 ? -4.312 -5.125 0.697 1 95.81 131 SER B N 1
ATOM 2105 C CA . SER B 1 131 ? -5.137 -4.477 1.711 1 95.81 131 SER B CA 1
ATOM 2106 C C . SER B 1 131 ? -6.48 -4.047 1.137 1 95.81 131 SER B C 1
ATOM 2108 O O . SER B 1 131 ? -7.523 -4.242 1.768 1 95.81 131 SER B O 1
ATOM 2110 N N . GLU B 1 132 ? -6.484 -3.51 -0.017 1 94.31 132 GLU B N 1
ATOM 2111 C CA . GLU B 1 132 ? -7.715 -3.059 -0.657 1 94.31 132 GLU B CA 1
ATOM 2112 C C . GLU B 1 132 ? -8.656 -4.227 -0.927 1 94.31 132 GLU B C 1
ATOM 2114 O O . GLU B 1 132 ? -9.875 -4.09 -0.81 1 94.31 132 GLU B O 1
ATOM 2119 N N . ARG B 1 133 ? -8.062 -5.367 -1.19 1 94.12 133 ARG B N 1
ATOM 2120 C CA . ARG B 1 133 ? -8.859 -6.512 -1.62 1 94.12 133 ARG B CA 1
ATOM 2121 C C . ARG B 1 133 ? -9.336 -7.328 -0.423 1 94.12 133 ARG B C 1
ATOM 2123 O O . ARG B 1 133 ? -10.43 -7.898 -0.447 1 94.12 133 ARG B O 1
ATOM 2130 N N . PHE B 1 134 ? -8.617 -7.375 0.651 1 94.75 134 PHE B N 1
ATOM 2131 C CA . PHE B 1 134 ? -8.875 -8.383 1.674 1 94.75 134 PHE B CA 1
ATOM 2132 C C . PHE B 1 134 ? -9.312 -7.727 2.98 1 94.75 134 PHE B C 1
ATOM 2134 O O . PHE B 1 134 ? -9.695 -8.414 3.928 1 94.75 134 PHE B O 1
ATOM 2141 N N . LEU B 1 135 ? -9.188 -6.375 3.047 1 89.62 135 LEU B N 1
ATOM 2142 C CA . LEU B 1 135 ? -9.594 -5.699 4.273 1 89.62 135 LEU B CA 1
ATOM 2143 C C . LEU B 1 135 ? -10.875 -4.91 4.062 1 89.62 135 LEU B C 1
ATOM 2145 O O . LEU B 1 135 ? -11.195 -4.52 2.938 1 89.62 135 LEU B O 1
#

Organism: Listeria monocytogenes serovar 1/2a (strain ATCC BAA-679 / EGD-e) (NCBI:txid169963)

pLDDT: mean 96.51, std 2.32, range [86.44, 98.88]

Nearest PDB structures (foldseek):
  4pic-assembly1_B  TM=9.621E-01  e=2.322E-16  Geobacillus stearothermophilus
  4etn-assembly1_A  TM=9.701E-01  e=5.791E-16  Bacillus subtilis
  4kk4-assembly1_A  TM=9.725E-01  e=1.542E-15  Bacillus subtilis subsp. subtilis str. 168
  4d74-assembly1_A-2  TM=9.447E-01  e=5.964E-14  Erwinia amylovora ATCC 49946
  2wmy-assembly1_A  TM=9.563E-01  e=2.507E-13  Escherichia coli

Secondary structure (DSSP, 8-state):
-EEEEEESSSSSHHHHHHHHHHHH-TTSEEEEEETTPPTTPBPPHHHHHHHHHTT-----B--B--HHHHHH-SEEEESSHHHHHHHHHH-GGGGGGEEESSTT-------TTS-HHHHHHHHHHHHHHHHHHH-/-EEEEEESSSSSHHHHHHHHHHHH-TTSEEEEEETTPPTTPBPPHHHHHHHHHTT-----B--B--HHHHHH-SEEEESSHHHHHHHHHH-GGGGGGEEESSTT-------TTS-HHHHHHHHHHHHHHHHHHH-

Foldseek 3Di:
DEEEEEEAAQQAQRVLLQQLLCVVCVVYHYYYAHQHHDWFDAHDPLRLVVCVVVVTDNDDTHHHDDPVSLVRHQAYEYQAPVRLVVVCVVPVVRNVRYYHLAPVRHHQDDCVPHDSVSSVVSSVVSNVSSVVVPD/DEEEEEEAAQQAQRVLLQQLLCVVCVVYHYYYAHQHHDWFDAHDPLRLVVCVVVVTDNDDTHHHDDPVSLVRHQAYEYQAPVVLVVVCVVPVVRNVRYYHLAPVRHHQDDCVPHDSVSSVVSSVVSNVSSVVVPD

Solvent-accessible surface area (backbone atoms only — not comparable to full-atom values): 13913 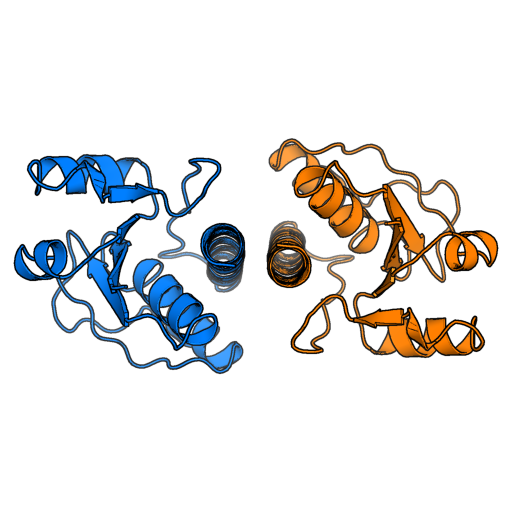Å² total; per-residue (Å²): 107,30,38,31,24,36,33,55,46,18,25,48,67,12,48,50,48,26,52,50,46,38,67,77,36,70,84,43,47,62,39,52,19,2,80,64,21,53,69,63,37,59,46,34,65,58,47,35,49,50,28,48,76,68,74,41,82,56,86,54,61,12,28,51,63,45,69,67,56,56,69,62,31,65,36,32,32,19,41,31,68,66,50,46,54,50,48,34,69,75,40,63,91,53,41,89,38,57,40,59,50,30,88,84,70,51,65,56,75,80,44,80,91,54,57,64,66,44,41,48,35,45,50,27,48,45,46,24,28,49,25,59,70,74,70,106,29,38,31,24,37,32,54,47,18,24,47,65,13,45,49,47,26,51,49,47,39,66,77,37,70,85,43,48,64,39,52,19,2,80,65,20,52,69,63,37,61,46,34,65,60,45,34,50,52,28,49,75,69,73,41,82,58,84,53,60,12,29,50,62,48,70,67,55,58,70,62,33,65,35,34,31,19,41,29,68,65,51,45,54,50,48,32,68,74,40,62,92,54,41,89,37,57,38,59,49,30,88,82,70,52,64,56,75,80,44,80,92,55,54,66,65,44,40,49,35,44,51,27,47,45,46,25,27,48,26,60,71,76,70